Protein AF-A0A519K7X5-F1 (afdb_monomer_lite)

Sequence (265 aa):
QEGEHLPRETRRGAIGVVDRTLEKALRARIDQPVWFDTTRYPAYVDIRVQQPQGVLRIIAPRERAVATQAHIFVLWLLIATVLLMGVAILFIRNQVRAIERLAEAAEAFGRGETRERFKPSGAKEVRAAAQAFMNMRDRIQRYIDQRTALLASVSHDLRTPLTRLRLELALAPPFKRAEAMRGDMDEMEHMIDEYLAFARGEAGETPQEISLGDLITAAGDDARRAGAEVEVIAPQPLTAWVRPLAFKRAISNLAGNAAAHGEHV

Secondary structure (DSSP, 8-state):
-TT----S--B--SSTHHHHHHHHHHHTT--S-EEEESSS-TTEEEEEEEETTEEEEEEEEGGGT--TTHHHHHHHHHHHHHHHHHHHHHHHHHHHHHHHHHHHHHHHHHTT---S-----SSHHHHHHHHHHHHHHHHHHHHHHHHHHHHHHHHHHHHHHHHHHHHHHHHSPP-TTHHHHHHHHHHHHHHHHHHHHHHHHTSSPPPEEEEHHHHHHHHHHHHHHTT--------SS-EEEE-HHHHHHHHHHHHHHHHHH-S--

pLDDT: mean 81.75, std 10.38, range [44.38, 98.19]

Radius of gyration: 46.81 Å; chains: 1; bounding box: 82×40×134 Å

Foldseek 3Di:
DFPDDDDPDAAADPPCPLVVVVVVVCVVPAVFDKGWHCDPDVQWIWIWGDDPGYIDTDIHGCVVRDPPCVVVVVVVVVVVVVVVVVVVVVLVVQAVVLVVLLVVVVVCVVVLAPDPDDQRDHDPVSSVVSVVVVVVSVVVLVVLVVVLVVLVVVLVVVVVVLVVVLVVLVPDDDDPCSVVVVVVSVVVNVVSVVVNCVSCLSPDQHWDKDAVLVLLVVLQVVLVVVVAAEDDDDDPRDIDGDRSVSVSVVSNVVSVVCSVPPNHD

Structure (mmCIF, N/CA/C/O backbone):
data_AF-A0A519K7X5-F1
#
_entry.id   AF-A0A519K7X5-F1
#
loop_
_atom_site.group_PDB
_atom_site.id
_atom_site.type_symbol
_atom_site.label_atom_id
_atom_site.label_alt_id
_atom_site.label_comp_id
_atom_site.label_asym_id
_atom_site.label_entity_id
_atom_site.label_seq_id
_atom_site.pdbx_PDB_ins_code
_atom_site.Cartn_x
_atom_site.Cartn_y
_atom_site.Cartn_z
_atom_site.occupancy
_atom_site.B_iso_or_equiv
_atom_site.auth_seq_id
_atom_site.auth_comp_id
_atom_site.auth_asym_id
_atom_site.auth_atom_id
_atom_site.pdbx_PDB_model_num
ATOM 1 N N . GLN A 1 1 ? -45.355 -12.200 79.568 1.00 44.47 1 GLN A N 1
ATOM 2 C CA . GLN A 1 1 ? -46.233 -12.307 80.753 1.00 44.47 1 GLN A CA 1
ATOM 3 C C . GLN A 1 1 ? -45.727 -13.455 81.624 1.00 44.47 1 GLN A C 1
ATOM 5 O O . GLN A 1 1 ? -45.010 -14.306 81.095 1.00 44.47 1 GLN A O 1
ATOM 10 N N . GLU A 1 2 ? -46.023 -13.470 82.927 1.00 44.38 2 GL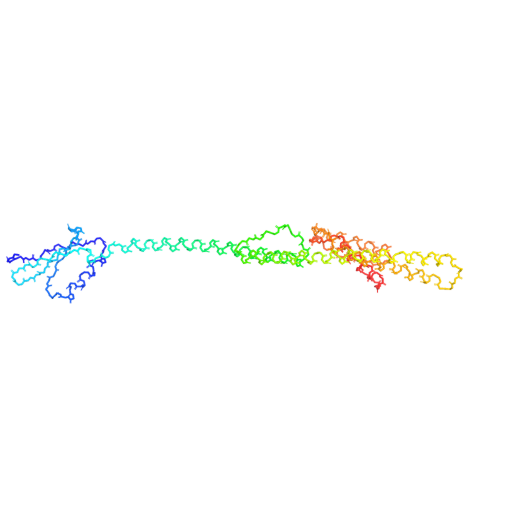U A N 1
ATOM 11 C CA . GLU A 1 2 ? -45.639 -14.592 83.800 1.00 44.38 2 GLU A CA 1
ATOM 12 C C . GLU A 1 2 ? -46.364 -15.875 83.361 1.00 44.38 2 GLU A C 1
ATOM 14 O O . GLU A 1 2 ? -47.582 -15.876 83.204 1.00 44.38 2 GLU A O 1
ATOM 19 N N . GLY A 1 3 ? -45.608 -16.945 83.089 1.00 59.25 3 GLY A N 1
ATOM 20 C CA . GLY A 1 3 ? -46.143 -18.250 82.663 1.00 59.25 3 GLY A CA 1
ATOM 21 C C . GLY A 1 3 ? -46.348 -18.468 81.154 1.00 59.25 3 GLY A C 1
ATOM 22 O O . GLY A 1 3 ? -46.826 -19.529 80.761 1.00 59.25 3 GLY A O 1
ATOM 23 N N . GLU A 1 4 ? -45.986 -17.519 80.282 1.00 67.75 4 GLU A N 1
ATOM 24 C CA . GLU A 1 4 ? -46.055 -17.734 78.825 1.00 67.75 4 GLU A CA 1
ATOM 25 C C . GLU A 1 4 ? -44.947 -18.676 78.306 1.00 67.75 4 GLU A C 1
ATOM 27 O O . GLU A 1 4 ? -43.798 -18.646 78.761 1.00 67.75 4 GLU A O 1
ATOM 32 N N . HIS A 1 5 ? -45.285 -19.467 77.283 1.00 72.69 5 HIS A N 1
ATOM 33 C CA . HIS A 1 5 ? -44.361 -20.330 76.543 1.00 72.69 5 HIS A CA 1
ATOM 34 C C . HIS A 1 5 ? -44.192 -19.860 75.094 1.00 72.69 5 HIS A C 1
ATOM 36 O O . HIS A 1 5 ? -45.075 -19.215 74.521 1.00 72.69 5 HIS A O 1
ATOM 42 N N . LEU A 1 6 ? -43.056 -20.201 74.481 1.00 78.12 6 LEU A N 1
ATOM 43 C CA . LEU A 1 6 ? -42.792 -19.868 73.080 1.00 78.12 6 LEU A CA 1
ATOM 44 C C . LEU A 1 6 ? -43.843 -20.473 72.123 1.00 78.12 6 LEU A C 1
ATOM 46 O O . LEU A 1 6 ? -44.283 -21.611 72.322 1.00 78.12 6 LEU A O 1
ATOM 50 N N . PRO A 1 7 ? -44.211 -19.759 71.042 1.00 75.75 7 PRO A N 1
ATOM 51 C CA . PRO A 1 7 ? -45.079 -20.303 70.001 1.00 75.75 7 PRO A CA 1
ATOM 52 C C . PRO A 1 7 ? -44.456 -21.539 69.331 1.00 75.75 7 PRO A C 1
ATOM 54 O O . PRO A 1 7 ? -43.257 -21.565 69.058 1.00 75.75 7 PRO A O 1
ATOM 57 N N . ARG A 1 8 ? -45.276 -22.552 69.014 1.00 69.25 8 ARG A N 1
ATOM 58 C CA . ARG A 1 8 ? -44.825 -23.782 68.326 1.00 69.25 8 ARG A CA 1
ATOM 59 C C . ARG A 1 8 ? -44.710 -23.641 66.803 1.00 69.25 8 ARG A C 1
ATOM 61 O O . ARG A 1 8 ? -44.014 -24.433 66.178 1.00 69.25 8 ARG A O 1
ATOM 68 N N . GLU A 1 9 ? -45.372 -22.652 66.202 1.00 70.12 9 GLU A N 1
ATOM 69 C CA . GLU A 1 9 ? -45.321 -22.413 64.754 1.00 70.12 9 GLU A CA 1
ATOM 70 C C . GLU A 1 9 ? -44.062 -21.636 64.364 1.00 70.12 9 GLU A C 1
ATOM 72 O O . GLU A 1 9 ? -43.869 -20.500 64.796 1.00 70.12 9 GLU A O 1
ATOM 77 N N . THR A 1 10 ? -43.222 -22.206 63.505 1.00 65.75 10 THR A N 1
ATOM 78 C CA . THR A 1 10 ? -42.123 -21.489 62.851 1.00 65.75 10 THR A CA 1
ATOM 79 C C . THR A 1 10 ? -42.628 -20.801 61.586 1.00 65.75 10 THR A C 1
ATOM 81 O O . THR A 1 10 ? -43.108 -21.452 60.661 1.00 65.75 10 THR A O 1
ATOM 84 N N . ARG A 1 11 ? -42.489 -19.472 61.518 1.00 65.75 11 ARG A N 1
ATOM 85 C CA . ARG A 1 11 ? -42.800 -18.682 60.319 1.00 65.75 11 ARG A CA 1
ATOM 86 C C . ARG A 1 11 ? -41.516 -18.088 59.758 1.00 65.75 11 ARG A C 1
ATOM 88 O O . ARG A 1 11 ? -40.895 -17.234 60.382 1.00 65.75 11 ARG A O 1
ATOM 95 N N . ARG A 1 12 ? -41.098 -18.603 58.602 1.00 66.19 12 ARG A N 1
ATOM 96 C CA . ARG A 1 12 ? -39.849 -18.252 57.914 1.00 66.19 12 ARG A CA 1
ATOM 97 C C . ARG A 1 12 ? -40.162 -17.587 56.576 1.00 66.19 12 ARG A C 1
ATOM 99 O O . ARG A 1 12 ? -41.132 -17.958 55.916 1.00 66.19 12 ARG A O 1
ATOM 106 N N . GLY A 1 13 ? -39.363 -16.598 56.191 1.00 64.75 13 GLY A N 1
ATOM 107 C CA . GLY A 1 13 ? -39.512 -15.896 54.919 1.00 64.75 13 GLY A CA 1
ATOM 108 C C . GLY A 1 13 ? -39.113 -16.768 53.722 1.00 64.75 13 GLY A C 1
ATOM 109 O O . GLY A 1 13 ? -38.310 -17.689 53.843 1.00 64.75 13 GLY A O 1
ATOM 110 N N . ALA A 1 14 ? -39.635 -16.445 52.533 1.00 53.69 14 ALA A N 1
ATOM 111 C CA . ALA A 1 14 ? -39.393 -17.209 51.299 1.00 53.69 14 ALA A CA 1
ATOM 112 C C . ALA A 1 14 ? -37.910 -17.261 50.865 1.00 53.69 14 ALA A C 1
ATOM 114 O O . ALA A 1 14 ? -37.494 -18.187 50.175 1.00 53.69 14 ALA A O 1
ATOM 115 N N . ILE A 1 15 ? -37.095 -16.286 51.287 1.00 54.69 15 ILE A N 1
ATOM 116 C CA . ILE A 1 15 ? -35.658 -16.216 50.995 1.00 54.69 15 ILE A CA 1
ATOM 117 C C . ILE A 1 15 ? -34.889 -16.476 52.299 1.00 54.69 15 ILE A C 1
ATOM 119 O O . ILE A 1 15 ? -34.565 -15.559 53.052 1.00 54.69 15 ILE A O 1
ATOM 123 N N . GLY A 1 16 ? -34.589 -17.749 52.572 1.00 58.12 16 GLY A N 1
ATOM 124 C CA . GLY A 1 16 ? -34.042 -18.229 53.852 1.00 58.12 16 GLY A CA 1
ATO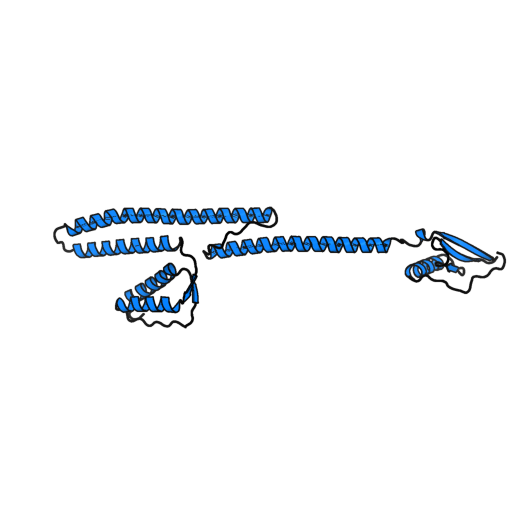M 125 C C . GLY A 1 16 ? -32.602 -17.815 54.198 1.00 58.12 16 GLY A C 1
ATOM 126 O O . GLY A 1 16 ? -32.044 -18.324 55.167 1.00 58.12 16 GLY A O 1
ATOM 127 N N . VAL A 1 17 ? -31.965 -16.921 53.434 1.00 64.31 17 VAL A N 1
ATOM 128 C CA . VAL A 1 17 ? -30.595 -16.443 53.718 1.00 64.31 17 VAL A CA 1
ATOM 129 C C . VAL A 1 17 ? -30.565 -15.573 54.979 1.00 64.31 17 VAL A C 1
ATOM 131 O O . VAL A 1 17 ? -29.668 -15.705 55.813 1.00 64.31 17 VAL A O 1
ATOM 134 N N . VAL A 1 18 ? -31.581 -14.725 55.151 1.00 65.69 18 VAL A N 1
ATOM 135 C CA . VAL A 1 18 ? -31.733 -13.858 56.329 1.00 65.69 18 VAL A CA 1
ATOM 136 C C . VAL A 1 18 ? -32.025 -14.695 57.568 1.00 65.69 18 VAL A C 1
ATOM 138 O O . VAL A 1 18 ? -31.331 -14.567 58.573 1.00 65.69 18 VAL A O 1
ATOM 141 N N . ASP A 1 19 ? -32.988 -15.611 57.463 1.00 69.69 19 ASP A N 1
ATOM 142 C CA . ASP A 1 19 ? -33.412 -16.452 58.581 1.00 69.69 19 ASP A CA 1
ATOM 143 C C . ASP A 1 19 ? -32.271 -17.354 59.078 1.00 69.69 19 ASP A C 1
ATOM 145 O O . ASP A 1 19 ? -32.082 -17.481 60.283 1.00 69.69 19 ASP A O 1
ATOM 149 N N . ARG A 1 20 ? -31.442 -17.910 58.177 1.00 71.81 20 ARG A N 1
ATOM 150 C CA . ARG A 1 20 ? -30.255 -18.707 58.556 1.00 71.81 20 ARG A CA 1
ATOM 151 C C . ARG A 1 20 ? -29.195 -17.881 59.279 1.00 71.81 20 ARG A C 1
ATOM 153 O O . ARG A 1 20 ? -28.584 -18.362 60.232 1.00 71.81 20 ARG A O 1
ATOM 160 N N . THR A 1 21 ? -28.956 -16.657 58.814 1.00 74.12 21 THR A N 1
ATOM 161 C CA . THR A 1 21 ? -27.938 -15.771 59.397 1.00 74.12 21 THR A CA 1
ATOM 162 C C . THR A 1 21 ? -28.378 -15.287 60.777 1.00 74.12 21 THR A C 1
ATOM 164 O O . THR A 1 21 ? -27.589 -15.312 61.721 1.00 74.12 21 THR A O 1
ATOM 167 N N . LEU A 1 22 ? -29.658 -14.929 60.914 1.00 75.62 22 LEU A N 1
ATOM 168 C CA . LEU A 1 22 ? -30.265 -14.517 62.174 1.00 75.62 22 LEU A CA 1
ATOM 169 C C . LEU A 1 22 ? -30.330 -15.674 63.181 1.00 75.62 22 LEU A C 1
ATOM 171 O O . LEU A 1 22 ? -29.931 -15.501 64.329 1.00 75.62 22 LEU A O 1
ATOM 175 N N . GLU A 1 23 ? -30.748 -16.868 62.751 1.00 78.19 23 GLU A N 1
ATOM 176 C CA . GLU A 1 23 ? -30.779 -18.067 63.596 1.00 78.19 23 GLU A CA 1
ATOM 177 C C . GLU A 1 23 ? -29.383 -18.411 64.133 1.00 78.19 23 GLU A C 1
ATOM 179 O O . GLU A 1 23 ? -29.225 -18.667 65.328 1.00 78.19 23 GLU A O 1
ATOM 184 N N . LYS A 1 24 ? -28.352 -18.347 63.279 1.00 79.75 24 LYS A N 1
ATOM 185 C CA . LYS A 1 24 ? -26.961 -18.587 63.686 1.00 79.75 24 LYS A CA 1
ATOM 186 C C . LYS A 1 24 ? -26.458 -17.528 64.673 1.00 79.75 24 LYS A C 1
ATOM 188 O O . LYS A 1 24 ? -25.790 -17.879 65.641 1.00 79.75 24 LYS A O 1
ATOM 193 N N . ALA A 1 25 ? -26.782 -16.253 64.454 1.00 80.50 25 ALA A N 1
ATOM 194 C CA . ALA A 1 25 ? -26.366 -15.159 65.331 1.00 80.50 25 ALA A CA 1
ATOM 195 C C . ALA A 1 25 ? -27.057 -15.197 66.705 1.00 80.50 25 ALA A C 1
ATOM 197 O O . ALA A 1 25 ? -26.409 -14.938 67.718 1.00 80.50 25 ALA A O 1
ATOM 198 N N . LEU A 1 26 ? -28.348 -15.544 66.746 1.00 81.06 26 LEU A N 1
ATOM 199 C CA . LEU A 1 26 ? -29.118 -15.653 67.987 1.00 81.06 26 LEU A CA 1
ATOM 200 C C . LEU A 1 26 ? -28.652 -16.845 68.828 1.00 81.06 26 LEU A C 1
ATOM 202 O O . LEU A 1 26 ? -28.364 -16.669 70.008 1.00 81.06 26 LEU A O 1
ATOM 206 N N . ARG A 1 27 ? -28.472 -18.023 68.215 1.00 80.00 27 ARG A N 1
ATOM 207 C CA . ARG A 1 27 ? -27.965 -19.218 68.916 1.00 80.00 27 ARG A CA 1
ATOM 208 C C . ARG A 1 27 ? -26.537 -19.061 69.439 1.00 80.00 27 ARG A C 1
ATOM 210 O O . ARG A 1 27 ? -26.177 -19.721 70.399 1.00 80.00 27 ARG A O 1
ATOM 217 N N . ALA A 1 28 ? -25.722 -18.210 68.816 1.00 82.44 28 ALA A N 1
ATOM 218 C CA . ALA A 1 28 ? -24.349 -17.968 69.259 1.00 82.44 28 ALA A CA 1
ATOM 219 C C . ALA A 1 28 ? -24.242 -17.026 70.473 1.00 82.44 28 ALA A C 1
ATOM 221 O O . ALA A 1 28 ? -23.166 -16.918 71.054 1.00 82.44 28 ALA A O 1
ATOM 222 N N . ARG A 1 29 ? -25.309 -16.291 70.819 1.00 81.25 29 ARG A N 1
ATOM 223 C CA . ARG A 1 29 ? -25.295 -15.269 71.884 1.00 81.25 29 ARG A CA 1
ATOM 224 C C . ARG A 1 29 ? -26.339 -15.492 72.976 1.00 81.25 29 ARG A C 1
ATOM 226 O O . ARG A 1 29 ? -26.307 -14.782 73.977 1.00 81.25 29 ARG A O 1
ATOM 233 N N . ILE A 1 30 ? -27.282 -16.407 72.765 1.00 82.75 30 ILE A N 1
ATOM 234 C CA . ILE A 1 30 ? -28.395 -16.669 73.674 1.00 82.75 30 ILE A CA 1
ATOM 235 C C . ILE A 1 30 ? -28.481 -18.180 73.898 1.00 82.75 30 ILE A C 1
ATOM 237 O O . ILE A 1 30 ? -28.829 -18.920 72.981 1.00 82.75 30 ILE A O 1
ATOM 241 N N . ASP A 1 31 ? -28.208 -18.616 75.129 1.00 77.81 31 ASP A N 1
ATOM 242 C CA . ASP A 1 31 ? -28.282 -20.030 75.541 1.00 77.81 31 ASP A CA 1
ATOM 243 C C . ASP A 1 31 ? -29.721 -20.505 75.822 1.00 77.81 31 ASP A C 1
ATOM 245 O O . ASP A 1 31 ? -29.986 -21.692 76.004 1.00 77.81 31 ASP A O 1
ATOM 249 N N . GLN A 1 32 ? -30.672 -19.571 75.871 1.00 80.88 32 GLN A N 1
ATOM 250 C CA . GLN A 1 32 ? -32.092 -19.838 76.096 1.00 80.88 32 GLN A CA 1
ATOM 251 C C . GLN A 1 32 ? -32.813 -20.168 74.778 1.00 80.88 32 GLN A C 1
ATOM 253 O O . GLN A 1 32 ? -32.413 -19.676 73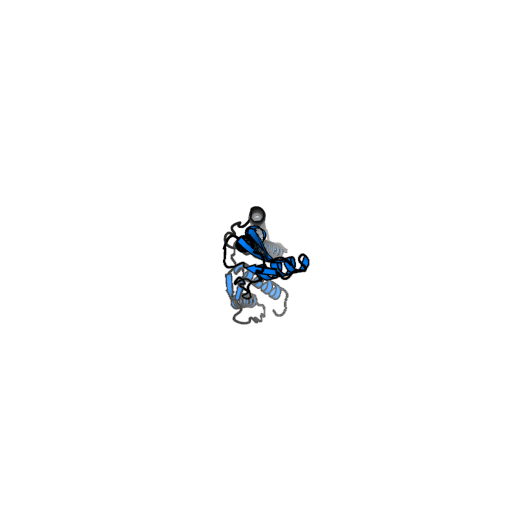.722 1.00 80.88 32 GLN A O 1
ATOM 258 N N . PRO A 1 33 ? -33.916 -20.940 74.804 1.00 81.31 33 PRO A N 1
ATOM 259 C CA . PRO A 1 33 ? -34.752 -21.156 73.626 1.00 81.31 33 PRO A CA 1
ATOM 260 C C . PRO A 1 33 ? -35.237 -19.826 73.029 1.00 81.31 33 PRO A C 1
ATOM 262 O O . PRO A 1 33 ? -35.791 -18.981 73.740 1.00 81.31 33 PRO A O 1
ATOM 265 N N . VAL A 1 34 ? -35.039 -19.648 71.719 1.00 81.88 34 VAL A N 1
ATOM 266 C CA . VAL A 1 34 ? -35.425 -18.436 70.980 1.00 81.88 34 VAL A CA 1
ATOM 267 C C . VAL A 1 34 ? -36.415 -18.786 69.875 1.00 81.88 34 VAL A C 1
ATOM 269 O O . VAL A 1 34 ? -36.220 -19.741 69.123 1.00 81.88 34 VAL A O 1
ATOM 272 N N . TRP A 1 35 ? -37.455 -17.971 69.747 1.00 82.69 35 TRP A N 1
ATOM 273 C CA . TRP A 1 35 ? -38.390 -17.973 68.629 1.00 82.69 35 TRP A CA 1
ATOM 274 C C . TRP A 1 35 ? -38.307 -16.632 67.904 1.00 82.69 35 TRP A C 1
ATOM 276 O O . TRP A 1 35 ? -38.146 -15.594 68.545 1.00 82.69 35 TRP A O 1
ATOM 286 N N . PHE A 1 36 ? -38.423 -16.625 66.579 1.00 80.81 36 PHE A N 1
ATOM 287 C CA . PHE A 1 36 ? -38.467 -15.381 65.818 1.00 80.81 36 PHE A CA 1
ATOM 288 C C . PHE A 1 36 ? -39.426 -15.473 64.629 1.00 80.81 36 PHE A C 1
ATOM 290 O O . PHE A 1 36 ? -39.636 -16.554 64.079 1.00 80.81 36 PHE A O 1
ATOM 297 N N . ASP A 1 37 ? -39.973 -14.327 64.226 1.00 78.81 37 ASP A N 1
ATOM 298 C CA . ASP A 1 37 ? -40.844 -14.179 63.057 1.00 78.81 37 ASP A CA 1
ATOM 299 C C . ASP A 1 37 ? -40.393 -12.984 62.215 1.00 78.81 37 ASP A C 1
ATOM 301 O O . ASP A 1 37 ? -40.318 -11.846 62.691 1.00 78.81 37 ASP A O 1
ATOM 305 N N . THR A 1 38 ? -40.071 -13.271 60.953 1.00 73.88 38 THR A N 1
ATOM 306 C CA . THR A 1 38 ? -39.623 -12.303 59.941 1.00 73.88 38 THR A CA 1
ATOM 307 C C . THR A 1 38 ? -40.700 -11.993 58.894 1.00 73.88 38 THR A C 1
ATOM 309 O O . THR A 1 38 ? -40.440 -11.248 57.949 1.00 73.88 38 THR A O 1
ATOM 312 N N . THR A 1 39 ? -41.904 -12.557 59.045 1.00 71.75 39 THR A N 1
ATOM 313 C CA . THR A 1 39 ? -42.980 -12.540 58.039 1.00 71.75 39 THR A CA 1
ATOM 314 C C . THR A 1 39 ? -44.186 -11.694 58.441 1.00 71.75 39 THR A C 1
ATOM 316 O O . THR A 1 39 ? -44.809 -11.074 57.583 1.00 71.75 39 THR A O 1
ATOM 319 N N . ARG A 1 40 ? -44.519 -11.638 59.738 1.00 70.69 40 ARG A N 1
ATOM 320 C CA . ARG A 1 40 ? -45.745 -10.990 60.236 1.00 70.69 40 ARG A CA 1
ATOM 321 C C . ARG A 1 40 ? -45.710 -9.463 60.196 1.00 70.69 40 ARG A C 1
ATOM 323 O O . ARG A 1 40 ? -46.762 -8.844 60.059 1.00 70.69 40 ARG A O 1
ATOM 330 N N . TYR A 1 41 ? -44.525 -8.862 60.300 1.00 69.88 41 TYR A N 1
ATOM 331 C CA . TYR A 1 41 ? -44.339 -7.412 60.254 1.00 69.88 41 TYR A CA 1
ATOM 332 C C . TYR A 1 41 ? -43.261 -7.055 59.216 1.00 69.88 41 TYR A C 1
ATOM 334 O O . TYR A 1 41 ? -42.103 -7.418 59.402 1.00 69.88 41 TYR A O 1
ATOM 342 N N . PRO A 1 42 ? -43.583 -6.316 58.136 1.00 66.88 42 PRO A N 1
ATOM 343 C CA . PRO A 1 42 ? -42.616 -6.019 57.071 1.00 66.88 42 PRO A CA 1
ATOM 344 C C . PRO A 1 42 ? -41.401 -5.209 57.548 1.00 66.88 42 PRO A C 1
ATOM 346 O O . PRO A 1 42 ? -40.306 -5.350 57.008 1.00 66.88 42 PRO A O 1
ATOM 349 N N . ALA A 1 43 ? -41.594 -4.362 58.563 1.00 69.44 43 ALA A N 1
ATOM 350 C CA . ALA A 1 43 ? -40.584 -3.433 59.069 1.00 69.44 43 ALA A CA 1
ATOM 351 C C . ALA A 1 43 ? -39.838 -3.933 60.321 1.00 69.44 43 ALA A C 1
ATOM 353 O O . ALA A 1 43 ? -38.819 -3.352 60.700 1.00 69.44 43 ALA A O 1
ATOM 354 N N . TYR A 1 44 ? -40.302 -5.014 60.958 1.00 77.25 44 TYR A N 1
ATOM 355 C CA . TYR A 1 44 ? -39.786 -5.465 62.251 1.00 77.25 44 TYR A CA 1
ATOM 356 C C . TYR A 1 44 ? -39.624 -6.980 62.309 1.00 77.25 44 TYR A C 1
ATOM 358 O O . TYR A 1 44 ? -40.412 -7.724 61.738 1.00 77.25 44 TYR A O 1
ATOM 366 N N . VAL A 1 45 ? -38.628 -7.431 63.060 1.00 79.62 45 VAL A N 1
ATOM 367 C CA . VAL A 1 45 ? -38.463 -8.833 63.441 1.00 79.62 45 VAL A CA 1
ATOM 368 C C . VAL A 1 45 ? -38.928 -8.982 64.887 1.00 79.62 45 VAL A C 1
ATOM 370 O O . VAL A 1 45 ? -38.421 -8.285 65.769 1.00 79.62 45 VAL A O 1
ATOM 373 N N . ASP A 1 46 ? -39.906 -9.861 65.122 1.00 83.56 46 ASP A N 1
ATOM 374 C CA . ASP A 1 46 ? -40.370 -10.218 66.471 1.00 83.56 46 ASP A CA 1
ATOM 375 C C . ASP A 1 46 ? -39.474 -11.348 66.982 1.00 83.56 46 ASP A C 1
ATOM 377 O O . ASP A 1 46 ? -39.477 -12.435 66.411 1.00 83.56 46 ASP A O 1
ATOM 381 N N . ILE A 1 47 ? -38.677 -11.080 68.015 1.00 84.31 47 ILE A N 1
ATOM 382 C CA . ILE A 1 47 ? -37.775 -12.043 68.651 1.00 84.31 47 ILE A CA 1
ATOM 383 C C . ILE A 1 47 ? -38.297 -12.299 70.062 1.00 84.31 47 ILE A C 1
ATOM 385 O O . ILE A 1 47 ? -38.494 -11.373 70.847 1.00 84.31 47 ILE A O 1
ATOM 389 N N . ARG A 1 48 ? -38.508 -13.566 70.408 1.00 85.69 48 ARG A N 1
ATOM 390 C CA . ARG A 1 48 ? -39.000 -13.997 71.716 1.00 85.69 48 ARG A CA 1
ATOM 391 C C . ARG A 1 48 ? -38.003 -14.947 72.351 1.00 85.69 48 ARG A C 1
ATOM 393 O O . ARG A 1 48 ? -37.628 -15.942 71.738 1.00 85.69 48 ARG A O 1
ATOM 400 N N . VAL A 1 49 ? -37.593 -14.645 73.576 1.00 84.31 49 VAL A N 1
ATOM 401 C CA . VAL A 1 49 ? -36.630 -15.444 74.343 1.00 84.31 49 VAL A CA 1
ATOM 402 C C . VAL A 1 49 ? -37.325 -15.990 75.586 1.00 84.31 49 VAL A C 1
ATOM 404 O O . VAL A 1 49 ? -37.978 -15.237 76.313 1.00 84.31 49 VAL A O 1
ATOM 407 N N . GLN A 1 50 ? -37.212 -17.299 75.815 1.00 81.69 50 GLN A N 1
ATOM 408 C CA . GLN A 1 50 ? -37.794 -17.948 76.990 1.00 81.69 50 GLN A CA 1
ATOM 409 C C . GLN A 1 50 ? -36.945 -17.660 78.233 1.00 81.69 50 GLN A C 1
ATOM 411 O O . GLN A 1 50 ? -35.825 -18.150 78.338 1.00 81.69 50 GLN A O 1
ATOM 416 N N . GLN A 1 51 ? -37.507 -16.929 79.195 1.00 81.44 51 GLN A N 1
ATOM 417 C CA . GLN A 1 51 ? -36.903 -16.674 80.502 1.00 81.44 51 GLN A CA 1
ATOM 418 C C . GLN A 1 51 ? -37.567 -17.524 81.606 1.00 81.44 51 GLN A C 1
ATOM 420 O O . GLN A 1 51 ? -38.678 -18.026 81.411 1.00 81.44 51 GLN A O 1
ATOM 425 N N . PRO A 1 52 ? -36.925 -17.676 82.784 1.00 75.44 52 PRO A N 1
ATOM 426 C CA . PRO A 1 52 ? -37.466 -18.468 83.896 1.00 75.44 52 PRO A CA 1
ATOM 427 C C . PRO A 1 52 ? -38.823 -17.982 84.427 1.00 75.44 52 PRO A C 1
ATOM 429 O O . PRO A 1 52 ? -39.597 -18.780 84.939 1.00 75.44 52 PRO A O 1
ATOM 432 N N . GLN A 1 53 ? -39.115 -16.684 84.299 1.00 72.94 53 GLN A N 1
ATOM 433 C CA . GLN A 1 53 ? -40.337 -16.048 84.811 1.00 72.94 53 GLN A CA 1
ATOM 434 C C . GLN A 1 53 ? -41.319 -15.649 83.693 1.00 72.94 53 GLN A C 1
ATOM 436 O O . GLN A 1 53 ? -42.332 -15.020 83.966 1.00 72.94 53 GLN A O 1
ATOM 441 N N . GLY A 1 54 ? -41.064 -16.002 82.426 1.00 80.44 54 GLY A N 1
ATOM 442 C CA . GLY A 1 54 ? -41.949 -15.659 81.306 1.00 80.44 54 GLY A CA 1
ATOM 443 C C . GLY A 1 54 ? -41.222 -15.530 79.969 1.00 80.44 54 GLY A C 1
ATOM 444 O O . GLY A 1 54 ? -40.116 -16.032 79.793 1.00 80.44 54 GLY A O 1
ATOM 445 N N . VAL A 1 55 ? -41.837 -14.843 79.005 1.00 84.06 55 VAL A N 1
ATOM 446 C CA . VAL A 1 55 ? -41.239 -14.598 77.680 1.00 84.06 55 VAL A CA 1
ATOM 447 C C . VAL A 1 55 ? -40.815 -13.139 77.549 1.00 84.06 55 VAL A C 1
ATOM 449 O O . VAL A 1 55 ? -41.643 -12.234 77.675 1.00 84.06 55 VAL A O 1
ATOM 452 N N . LEU A 1 56 ? -39.536 -12.916 77.236 1.00 83.19 56 LEU A N 1
ATOM 453 C CA . LEU A 1 56 ? -39.029 -11.606 76.839 1.00 83.19 56 LEU A CA 1
ATOM 454 C C . LEU A 1 56 ? -39.291 -11.403 75.345 1.00 83.19 56 LEU A C 1
ATOM 456 O O . LEU A 1 56 ? -38.828 -12.190 74.518 1.00 83.19 56 LEU A O 1
ATOM 460 N N . ARG A 1 57 ? -40.017 -10.337 74.998 1.00 86.12 57 ARG A N 1
ATOM 461 C CA . ARG A 1 57 ? -40.322 -9.967 73.611 1.00 86.12 57 ARG A CA 1
ATOM 462 C C . ARG A 1 57 ? -39.488 -8.761 73.187 1.00 86.12 57 ARG A C 1
ATOM 464 O O . ARG A 1 57 ? -39.583 -7.698 73.792 1.00 86.12 57 ARG A O 1
ATOM 471 N N . ILE A 1 58 ? -38.708 -8.926 72.126 1.00 82.88 58 ILE A N 1
ATOM 472 C CA . ILE A 1 58 ? -37.824 -7.917 71.547 1.00 82.88 58 ILE A CA 1
ATOM 473 C C . ILE A 1 58 ? -38.283 -7.659 70.113 1.00 82.88 58 ILE A C 1
ATOM 475 O O . ILE A 1 58 ? -38.371 -8.580 69.306 1.00 82.88 58 ILE A O 1
ATOM 479 N N . ILE A 1 59 ? -38.557 -6.398 69.784 1.00 80.94 59 ILE A N 1
ATOM 480 C CA . ILE A 1 59 ? -38.935 -5.980 68.432 1.00 80.94 59 ILE A CA 1
ATOM 481 C C . ILE A 1 59 ? -37.753 -5.213 67.840 1.00 80.94 59 ILE A C 1
ATOM 483 O O . ILE A 1 59 ? -37.393 -4.147 68.338 1.00 80.94 59 ILE A O 1
ATOM 487 N N . ALA A 1 60 ? -37.129 -5.762 66.798 1.00 76.94 60 ALA A N 1
ATOM 488 C CA . ALA A 1 60 ? -35.953 -5.169 66.160 1.00 76.94 60 ALA A CA 1
ATOM 489 C C . ALA A 1 60 ? -36.283 -4.654 64.744 1.00 76.94 60 ALA A C 1
ATOM 491 O O . ALA A 1 60 ? -36.958 -5.365 63.997 1.00 76.94 60 ALA A O 1
ATOM 492 N N . PRO A 1 61 ? -35.809 -3.461 64.323 1.00 73.31 61 PRO A N 1
ATOM 493 C CA . PRO A 1 61 ? -36.015 -2.968 62.959 1.00 73.31 61 PRO A CA 1
ATOM 494 C C . PRO A 1 61 ? -35.347 -3.882 61.922 1.00 73.31 61 PRO A C 1
ATOM 496 O O . PRO A 1 61 ? -34.152 -4.176 62.027 1.00 73.31 61 PRO A O 1
ATOM 499 N N . ARG A 1 62 ? -36.093 -4.294 60.890 1.00 68.69 62 ARG A N 1
ATOM 500 C CA . ARG A 1 62 ? -35.615 -5.221 59.844 1.00 68.69 62 ARG A CA 1
ATOM 501 C C . ARG A 1 62 ? -34.474 -4.639 59.001 1.00 68.69 62 ARG A C 1
ATOM 503 O O . ARG A 1 62 ? -33.612 -5.387 58.547 1.00 68.69 62 ARG A O 1
ATOM 510 N N . GLU A 1 63 ? -34.423 -3.318 58.841 1.00 64.25 63 GLU A N 1
ATOM 511 C CA . GLU A 1 63 ? -33.366 -2.601 58.104 1.00 64.25 63 GLU A CA 1
ATOM 512 C C . GLU A 1 63 ? -31.962 -2.834 58.680 1.00 64.25 63 GLU A C 1
ATOM 514 O O . GLU A 1 63 ? -30.983 -2.825 57.940 1.00 64.25 63 GLU A O 1
ATOM 519 N N . ARG A 1 64 ? -31.854 -3.122 59.986 1.00 59.66 64 ARG A N 1
ATOM 520 C CA . ARG A 1 64 ? -30.578 -3.473 60.633 1.00 59.66 64 ARG A CA 1
ATOM 521 C C . ARG A 1 64 ? -30.160 -4.930 60.405 1.00 59.66 64 ARG A C 1
ATOM 523 O O . ARG A 1 64 ? -29.009 -5.267 60.654 1.00 59.66 64 ARG A O 1
ATOM 530 N N . ALA A 1 65 ? -31.079 -5.787 59.956 1.00 55.75 65 ALA A N 1
ATOM 531 C CA . ALA A 1 65 ? -30.852 -7.220 59.757 1.00 55.75 65 ALA A CA 1
ATOM 532 C C . ALA A 1 65 ? -30.621 -7.601 58.284 1.00 55.75 65 ALA A C 1
ATOM 534 O O . ALA A 1 65 ? -30.083 -8.672 58.008 1.00 55.75 65 ALA A O 1
ATOM 535 N N . VAL A 1 66 ? -31.022 -6.751 57.329 1.00 56.19 66 VAL A N 1
ATOM 536 C CA . VAL A 1 66 ? -30.934 -7.052 55.895 1.00 56.19 66 VAL A CA 1
ATOM 537 C C . VAL A 1 66 ? -30.579 -5.793 55.114 1.00 56.19 66 VAL A C 1
ATOM 539 O O . VAL A 1 66 ? -31.370 -4.849 55.067 1.00 56.19 66 VAL A O 1
ATOM 542 N N . ALA A 1 67 ? -29.440 -5.813 54.413 1.00 57.97 67 ALA A N 1
ATOM 543 C CA . ALA A 1 67 ? -29.131 -4.859 53.349 1.00 57.97 67 ALA A CA 1
ATOM 544 C C . ALA A 1 67 ? -30.096 -5.096 52.172 1.00 57.97 67 ALA A C 1
ATOM 546 O O . ALA A 1 67 ? -29.769 -5.729 51.169 1.00 57.97 67 ALA A O 1
ATOM 547 N N . THR A 1 68 ? -31.335 -4.633 52.332 1.00 58.62 68 THR A N 1
ATOM 548 C CA . THR A 1 68 ? -32.475 -4.932 51.452 1.00 58.62 68 THR A CA 1
ATOM 549 C C . THR A 1 68 ? -32.256 -4.401 50.024 1.00 58.62 68 THR A C 1
ATOM 551 O O . THR A 1 68 ? -32.940 -4.827 49.108 1.00 58.62 68 THR A O 1
ATOM 554 N N . GLN A 1 69 ? -31.236 -3.568 49.790 1.00 67.81 69 GLN A N 1
ATOM 555 C CA . GLN A 1 69 ? -30.892 -3.003 48.479 1.00 67.81 69 GLN A CA 1
ATOM 556 C C . GLN A 1 69 ? -29.755 -3.726 47.727 1.00 67.81 69 GLN A C 1
ATOM 558 O O . GLN A 1 69 ? -29.461 -3.362 46.589 1.00 67.81 69 GLN A O 1
ATOM 563 N N . ALA A 1 70 ? -29.120 -4.758 48.301 1.00 74.44 70 ALA A N 1
ATOM 564 C CA . ALA A 1 70 ? -27.929 -5.375 47.697 1.00 74.44 70 ALA A CA 1
ATOM 565 C C . ALA A 1 70 ? -28.179 -5.974 46.297 1.00 74.44 70 ALA A C 1
ATOM 567 O O . ALA A 1 70 ? -27.341 -5.855 45.411 1.00 74.44 70 ALA A O 1
ATOM 568 N N . HIS A 1 71 ? -29.348 -6.574 46.064 1.00 77.06 71 HIS A N 1
ATOM 569 C CA . HIS A 1 71 ? -29.703 -7.160 44.766 1.00 77.06 71 HIS A CA 1
ATOM 570 C C . HIS A 1 71 ? -29.918 -6.100 43.673 1.00 77.06 71 HIS A C 1
ATOM 572 O O . HIS A 1 71 ? -29.523 -6.314 42.531 1.00 77.06 71 HIS A O 1
ATOM 578 N N . ILE A 1 72 ? -30.484 -4.940 44.029 1.00 83.31 72 ILE A N 1
ATOM 579 C CA . ILE A 1 72 ? -30.650 -3.796 43.121 1.00 83.31 72 ILE A CA 1
ATOM 580 C C . ILE A 1 72 ? -29.273 -3.247 42.740 1.00 83.31 72 ILE A C 1
ATOM 582 O O . ILE A 1 72 ? -29.015 -2.996 41.567 1.00 83.31 72 ILE A O 1
ATOM 586 N N . PHE A 1 73 ? -28.366 -3.129 43.713 1.00 86.38 73 PHE A N 1
ATOM 587 C CA . PHE A 1 73 ? -26.983 -2.731 43.459 1.00 86.38 73 PHE A CA 1
ATOM 588 C C . PHE A 1 73 ? -26.264 -3.702 42.509 1.00 86.38 73 PHE A C 1
ATOM 590 O O . PHE A 1 73 ? -25.662 -3.262 41.534 1.00 86.38 73 PHE A O 1
ATOM 597 N N . VAL A 1 74 ? -26.372 -5.016 42.741 1.00 88.69 74 VAL A N 1
ATOM 598 C CA . VAL A 1 74 ? -25.770 -6.036 41.863 1.00 88.69 74 VAL A CA 1
ATOM 599 C C . VAL A 1 74 ? -26.368 -5.992 40.454 1.00 88.69 74 VAL A C 1
ATOM 601 O O . VAL A 1 74 ? -25.627 -6.107 39.481 1.00 88.69 74 VAL A O 1
ATOM 604 N N . LEU A 1 75 ? -27.681 -5.780 40.322 1.00 89.75 75 LEU A N 1
ATOM 605 C CA . LEU A 1 75 ? -28.334 -5.629 39.021 1.00 89.75 75 LEU A CA 1
ATOM 606 C C . LEU A 1 75 ? -27.799 -4.407 38.261 1.00 89.75 75 LEU A C 1
ATOM 608 O O . LEU A 1 75 ? -27.435 -4.528 37.093 1.00 89.75 75 LEU A O 1
ATOM 612 N N . TRP A 1 76 ? -27.704 -3.247 38.918 1.00 94.38 76 TRP A N 1
ATOM 613 C CA . TRP A 1 76 ? -27.135 -2.040 38.311 1.00 94.38 76 TRP A CA 1
ATOM 614 C C . TRP A 1 76 ? -25.669 -2.214 37.930 1.00 94.38 76 TRP A C 1
ATOM 616 O O . TRP A 1 76 ? -25.271 -1.787 36.847 1.00 94.38 76 TRP A O 1
ATOM 626 N N . LEU A 1 77 ? -24.884 -2.875 38.783 1.00 95.44 77 LEU A N 1
ATOM 627 C CA . LEU A 1 77 ? -23.494 -3.207 38.495 1.00 95.44 77 LEU A CA 1
ATOM 628 C C . LEU A 1 77 ? -23.396 -4.073 37.235 1.00 95.44 77 LEU A C 1
ATOM 630 O O . LEU A 1 77 ? -22.643 -3.736 36.328 1.00 95.44 77 LEU A O 1
ATOM 634 N N . LEU A 1 78 ? -24.205 -5.133 37.144 1.00 96.94 78 LEU A N 1
ATOM 635 C CA . LEU A 1 78 ? -24.240 -6.021 35.984 1.00 96.94 78 LEU A CA 1
ATOM 636 C C . LEU A 1 78 ? -24.598 -5.258 34.701 1.00 96.94 78 LEU A C 1
ATOM 638 O O . LEU A 1 78 ? -23.910 -5.400 33.692 1.00 96.94 78 LEU A O 1
ATOM 642 N N . ILE A 1 79 ? -25.644 -4.426 34.743 1.00 97.69 79 ILE A N 1
ATOM 643 C CA . ILE A 1 79 ? -26.078 -3.617 33.595 1.00 97.69 79 ILE A CA 1
ATOM 644 C C . ILE A 1 79 ? -24.959 -2.667 33.159 1.00 97.69 79 ILE A C 1
ATOM 646 O O . ILE A 1 79 ? -24.633 -2.612 31.973 1.00 97.69 79 ILE A O 1
ATOM 650 N N . ALA A 1 80 ? -24.335 -1.957 34.102 1.00 97.62 80 ALA A N 1
ATOM 651 C CA . ALA A 1 80 ? -23.227 -1.053 33.811 1.00 97.62 80 ALA A CA 1
ATOM 652 C C . ALA A 1 80 ? -22.028 -1.801 33.207 1.00 97.62 80 ALA A C 1
ATOM 654 O O . ALA A 1 80 ? -21.449 -1.336 32.226 1.00 97.62 80 ALA A O 1
ATOM 655 N N . THR A 1 81 ? -21.685 -2.981 33.735 1.00 98.00 81 THR A N 1
ATOM 656 C CA . THR A 1 81 ? -20.607 -3.821 33.198 1.00 98.00 81 THR A CA 1
ATOM 657 C C . THR A 1 81 ? -20.899 -4.271 31.770 1.00 98.00 81 THR A C 1
ATOM 659 O O . THR A 1 81 ? -20.038 -4.121 30.907 1.00 98.00 81 THR A O 1
ATOM 662 N N . VAL A 1 82 ? -22.102 -4.782 31.492 1.00 98.06 82 VAL A N 1
ATOM 663 C CA . VAL A 1 82 ? -22.488 -5.224 30.141 1.00 98.06 82 VAL A CA 1
ATOM 664 C C . VAL A 1 82 ? -22.488 -4.048 29.164 1.00 98.06 82 VAL A C 1
ATOM 666 O O . VAL A 1 82 ? -21.974 -4.177 28.053 1.00 98.06 82 VAL A O 1
ATOM 669 N N . LEU A 1 83 ? -22.999 -2.888 29.584 1.00 98.19 83 LEU A N 1
ATOM 670 C CA . LEU A 1 83 ? -23.014 -1.679 28.766 1.00 98.19 83 LEU A CA 1
ATOM 671 C C . LEU A 1 83 ? -21.591 -1.214 28.421 1.00 98.19 83 LEU A C 1
ATOM 673 O O . LEU A 1 83 ? -21.277 -1.016 27.246 1.00 98.19 83 LEU A O 1
ATOM 677 N N . LEU A 1 84 ? -20.716 -1.083 29.424 1.00 98.00 84 LEU A N 1
ATOM 678 C CA . LEU A 1 84 ? -19.320 -0.680 29.229 1.00 98.00 84 LEU A CA 1
ATOM 679 C C . LEU A 1 84 ? -18.552 -1.692 28.373 1.00 98.00 84 LEU A C 1
ATOM 681 O O . LEU A 1 84 ? -17.796 -1.291 27.489 1.00 98.00 84 LEU A O 1
ATOM 685 N N . MET A 1 85 ? -18.787 -2.991 28.580 1.00 98.06 85 MET A N 1
ATOM 686 C CA . MET A 1 85 ? -18.199 -4.055 27.766 1.00 98.06 85 MET A CA 1
ATOM 687 C C . MET A 1 85 ? -18.636 -3.938 26.299 1.00 98.06 85 MET A C 1
ATOM 689 O O . MET A 1 85 ? -17.803 -4.014 25.399 1.00 98.06 85 MET A O 1
ATOM 693 N N . GLY A 1 86 ? -19.926 -3.695 26.043 1.00 98.06 86 GLY A N 1
ATOM 694 C CA . GLY A 1 86 ? -20.452 -3.511 24.690 1.00 98.06 86 GLY A CA 1
ATOM 695 C C . GLY A 1 86 ? -19.824 -2.314 23.971 1.00 98.06 86 GLY A C 1
ATOM 696 O O . GLY A 1 86 ? -19.383 -2.440 22.826 1.00 98.06 86 GLY A O 1
ATOM 697 N N . VAL A 1 87 ? -19.712 -1.174 24.661 1.00 97.19 87 VAL A N 1
ATOM 698 C CA . VAL A 1 87 ? -19.046 0.027 24.129 1.00 97.19 87 VAL A CA 1
ATOM 699 C C . VAL A 1 87 ? -17.565 -0.242 23.852 1.00 97.19 87 VAL A C 1
ATOM 701 O O . VAL A 1 87 ? -17.075 0.113 22.779 1.00 97.19 87 VAL A O 1
ATOM 704 N N . ALA A 1 88 ? -16.860 -0.914 24.768 1.00 96.75 88 ALA A N 1
ATOM 705 C CA . ALA A 1 88 ? -15.448 -1.253 24.604 1.00 96.75 88 ALA A CA 1
ATOM 706 C C . ALA A 1 88 ? -15.211 -2.171 23.395 1.00 96.75 88 ALA A C 1
ATOM 708 O O . ALA A 1 88 ? -14.330 -1.897 22.581 1.00 96.75 88 ALA A O 1
ATOM 709 N N . ILE A 1 89 ? -16.028 -3.217 23.225 1.00 96.94 89 ILE A N 1
ATOM 710 C CA . ILE A 1 89 ? -15.934 -4.132 22.078 1.00 96.94 89 ILE A CA 1
ATOM 711 C C . ILE A 1 89 ? -16.181 -3.382 20.766 1.00 96.94 89 ILE A C 1
ATOM 713 O O . ILE A 1 89 ? -15.424 -3.559 19.810 1.00 96.94 89 ILE A O 1
ATOM 717 N N . LEU A 1 90 ? -17.209 -2.530 20.703 1.00 95.00 90 LEU A N 1
ATOM 718 C CA . LEU A 1 90 ? -17.518 -1.757 19.498 1.00 95.00 90 LEU A CA 1
ATOM 719 C C . LEU A 1 90 ? -16.379 -0.791 19.149 1.00 95.00 90 LEU A C 1
ATOM 721 O O . LEU A 1 90 ? -15.983 -0.699 17.984 1.00 95.00 90 LEU A O 1
ATOM 725 N N . PHE A 1 91 ? -15.810 -0.130 20.159 1.00 93.25 91 PHE A N 1
ATOM 726 C CA . PHE A 1 91 ? -14.663 0.755 19.997 1.00 93.25 91 PHE A CA 1
ATOM 727 C C . PHE A 1 91 ? -13.437 -0.005 19.475 1.00 93.25 91 PHE A C 1
ATOM 729 O O . PHE A 1 91 ? -12.899 0.356 18.430 1.00 93.25 91 PHE A O 1
ATOM 736 N N . ILE A 1 92 ? -13.041 -1.103 20.130 1.00 93.44 92 ILE A N 1
ATOM 737 C CA . ILE A 1 92 ? -11.894 -1.928 19.716 1.00 93.44 92 ILE A CA 1
ATOM 738 C C . ILE A 1 92 ? -12.094 -2.457 18.297 1.00 93.44 92 ILE A C 1
ATOM 740 O O . ILE A 1 92 ? -11.194 -2.353 17.467 1.00 93.44 92 ILE A O 1
ATOM 744 N N . ARG A 1 93 ? -13.285 -2.968 17.977 1.00 93.81 93 ARG A N 1
ATOM 745 C CA . ARG A 1 93 ? -13.574 -3.522 16.651 1.00 93.81 93 ARG A CA 1
ATOM 746 C C . ARG A 1 93 ? -13.475 -2.465 15.550 1.00 93.81 93 ARG A C 1
ATOM 748 O O . ARG A 1 93 ? -12.967 -2.759 14.471 1.00 93.81 93 ARG A O 1
ATOM 755 N N . ASN A 1 94 ? -13.923 -1.238 15.817 1.00 89.88 94 ASN A N 1
ATOM 756 C CA . ASN A 1 94 ? -13.764 -0.126 14.882 1.00 89.88 94 ASN A CA 1
ATOM 757 C C . ASN A 1 94 ? -12.284 0.251 14.684 1.00 89.88 94 ASN A C 1
ATOM 759 O O . ASN A 1 94 ? -11.864 0.527 13.562 1.00 89.88 94 ASN A O 1
ATOM 763 N N . GLN A 1 95 ? -11.489 0.215 15.756 1.00 91.25 95 GLN A N 1
ATOM 764 C CA . GLN A 1 95 ? -10.060 0.524 15.716 1.00 91.25 95 GLN A CA 1
ATOM 765 C C . GLN A 1 95 ? -9.241 -0.531 14.970 1.00 91.25 95 GLN A C 1
ATOM 767 O O . GLN A 1 95 ? -8.452 -0.176 14.099 1.00 91.25 95 GLN A O 1
ATOM 772 N N . VAL A 1 96 ? -9.465 -1.814 15.260 1.00 92.81 96 VAL A N 1
ATOM 773 C CA . VAL A 1 96 ? -8.786 -2.930 14.584 1.00 92.81 96 VAL A CA 1
ATOM 774 C C . VAL A 1 96 ? -9.085 -2.906 13.088 1.00 92.81 96 VAL A C 1
ATOM 776 O O . VAL A 1 96 ? -8.160 -2.900 12.282 1.00 92.81 96 VAL A O 1
ATOM 779 N N . ARG A 1 97 ? -10.359 -2.737 12.711 1.00 92.00 97 ARG A N 1
ATOM 780 C CA . ARG A 1 97 ? -10.761 -2.634 11.302 1.00 92.00 97 ARG A CA 1
ATOM 781 C C . ARG A 1 97 ? -10.086 -1.463 10.577 1.00 92.00 97 ARG A C 1
ATOM 783 O O . ARG A 1 97 ? -9.794 -1.559 9.389 1.00 92.00 97 ARG A O 1
ATOM 790 N N . ALA A 1 98 ? -9.864 -0.336 11.255 1.00 89.50 98 ALA A N 1
ATOM 791 C CA . ALA A 1 98 ? -9.165 0.801 10.659 1.00 89.50 98 ALA A CA 1
ATOM 792 C C . ALA A 1 98 ? -7.675 0.502 10.406 1.00 89.50 98 ALA A C 1
ATOM 794 O O . ALA A 1 98 ? -7.136 0.934 9.388 1.00 89.50 98 ALA A O 1
ATOM 795 N N . ILE A 1 99 ? -7.032 -0.257 11.299 1.00 91.75 99 ILE A N 1
ATOM 796 C CA . ILE A 1 99 ? -5.632 -0.685 11.163 1.00 91.75 99 ILE A CA 1
ATOM 797 C C . ILE A 1 99 ? -5.487 -1.729 10.052 1.00 91.75 99 ILE A C 1
ATOM 799 O O . ILE A 1 99 ? -4.611 -1.579 9.206 1.00 91.75 99 ILE A O 1
ATOM 803 N N . GLU A 1 100 ? -6.366 -2.732 10.002 1.00 91.44 100 GLU A N 1
ATOM 804 C CA . GLU A 1 100 ? -6.385 -3.750 8.939 1.00 91.44 100 GLU A CA 1
ATOM 805 C C . GLU A 1 100 ? -6.495 -3.100 7.557 1.00 91.44 100 GLU A C 1
ATOM 807 O O . GLU A 1 100 ? -5.687 -3.369 6.674 1.00 91.44 100 GLU A O 1
ATOM 812 N N . ARG A 1 101 ? -7.409 -2.135 7.398 1.00 89.31 101 ARG A N 1
ATOM 813 C CA . ARG A 1 101 ? -7.551 -1.384 6.143 1.00 89.31 101 ARG A CA 1
ATOM 814 C C . ARG A 1 101 ? -6.302 -0.587 5.768 1.00 89.31 101 ARG A C 1
ATOM 816 O O . ARG A 1 101 ? -6.019 -0.430 4.584 1.00 89.31 101 ARG A O 1
ATOM 823 N N . LEU A 1 102 ? -5.580 -0.041 6.750 1.00 90.25 102 LEU A N 1
ATOM 824 C CA . LEU A 1 102 ? -4.315 0.651 6.496 1.00 90.25 102 LEU A CA 1
ATOM 825 C C . LEU A 1 102 ? -3.226 -0.339 6.055 1.00 90.25 102 LEU A C 1
ATOM 827 O O . LEU A 1 102 ? -2.473 -0.028 5.135 1.00 90.25 102 LEU A O 1
ATOM 831 N N . ALA A 1 103 ? -3.163 -1.519 6.675 1.00 90.00 103 ALA A N 1
ATOM 832 C CA . ALA A 1 103 ? -2.228 -2.578 6.305 1.00 90.00 103 ALA A CA 1
ATOM 833 C C . ALA A 1 103 ? -2.499 -3.100 4.886 1.00 90.00 103 ALA A C 1
ATOM 835 O O . ALA A 1 103 ? -1.584 -3.135 4.069 1.00 90.00 103 ALA A O 1
ATOM 836 N N . GLU A 1 104 ? -3.761 -3.389 4.555 1.00 89.38 104 GLU A N 1
ATOM 837 C CA . GLU A 1 104 ? -4.180 -3.782 3.203 1.00 89.38 104 GLU A CA 1
ATOM 838 C C . GLU A 1 104 ? -3.813 -2.717 2.160 1.00 89.38 104 GLU A C 1
ATOM 840 O O . GLU A 1 104 ? -3.336 -3.042 1.072 1.00 89.38 104 GLU A O 1
ATOM 845 N N . ALA A 1 105 ? -4.004 -1.432 2.485 1.00 87.38 105 ALA A N 1
ATOM 846 C CA . ALA A 1 105 ? -3.633 -0.331 1.599 1.00 87.38 105 ALA A CA 1
ATOM 847 C C . ALA A 1 105 ? -2.110 -0.222 1.404 1.00 87.38 105 ALA A C 1
ATOM 849 O O . ALA A 1 105 ? -1.656 0.076 0.297 1.00 87.38 105 ALA A O 1
ATOM 850 N N . ALA A 1 106 ? -1.322 -0.470 2.453 1.00 87.88 106 ALA A N 1
ATOM 851 C CA . ALA A 1 106 ? 0.136 -0.492 2.377 1.00 87.88 106 ALA A CA 1
ATOM 852 C C . ALA A 1 106 ? 0.653 -1.670 1.544 1.00 87.88 106 ALA A C 1
ATOM 854 O O . ALA A 1 106 ? 1.532 -1.483 0.704 1.00 87.88 106 ALA A O 1
ATOM 855 N N . GLU A 1 107 ? 0.075 -2.856 1.722 1.00 86.81 107 GLU A N 1
ATOM 856 C CA . GLU A 1 107 ? 0.441 -4.048 0.962 1.00 86.81 107 GLU A CA 1
ATOM 857 C C . GLU A 1 107 ? 0.068 -3.910 -0.520 1.00 86.81 107 GLU A C 1
ATOM 859 O O . GLU A 1 107 ? 0.888 -4.179 -1.396 1.00 86.81 107 GLU A O 1
ATOM 864 N N . ALA A 1 108 ? -1.133 -3.398 -0.811 1.00 83.81 108 ALA A N 1
ATOM 865 C CA . ALA A 1 108 ? -1.563 -3.108 -2.177 1.00 83.81 108 ALA A CA 1
ATOM 866 C C . ALA A 1 108 ? -0.635 -2.091 -2.862 1.00 83.81 108 ALA A C 1
ATOM 868 O O . ALA A 1 108 ? -0.221 -2.308 -4.001 1.00 83.81 108 ALA A O 1
ATOM 869 N N . PHE A 1 109 ? -0.240 -1.024 -2.156 1.00 83.50 109 PHE A N 1
ATOM 870 C CA . PHE A 1 109 ? 0.748 -0.078 -2.677 1.00 83.50 109 PHE A CA 1
ATOM 871 C C . PHE A 1 109 ? 2.109 -0.744 -2.930 1.00 83.50 109 PHE A C 1
ATOM 873 O O . PHE A 1 109 ? 2.713 -0.501 -3.972 1.00 83.50 109 PHE A O 1
ATOM 880 N N . GLY A 1 110 ? 2.559 -1.629 -2.033 1.00 80.19 110 GLY A N 1
ATOM 881 C CA . GLY A 1 110 ? 3.783 -2.417 -2.213 1.00 80.19 110 GLY A CA 1
ATOM 882 C C . GLY A 1 110 ? 3.760 -3.326 -3.448 1.00 80.19 110 GLY A C 1
ATOM 883 O O . GLY A 1 110 ? 4.801 -3.542 -4.060 1.00 80.19 110 GLY A O 1
ATOM 884 N N . ARG A 1 111 ? 2.579 -3.798 -3.866 1.00 78.31 111 ARG A N 1
ATOM 885 C CA . ARG A 1 111 ? 2.382 -4.571 -5.108 1.00 78.31 111 ARG A CA 1
ATOM 886 C C . ARG A 1 111 ? 2.191 -3.705 -6.361 1.00 78.31 111 ARG A C 1
ATOM 888 O O . ARG A 1 111 ? 1.945 -4.236 -7.439 1.00 78.31 111 ARG A O 1
ATOM 895 N N . GLY A 1 112 ? 2.271 -2.378 -6.242 1.00 73.81 112 GLY A N 1
ATOM 896 C CA . GLY A 1 112 ? 2.030 -1.462 -7.359 1.00 73.81 112 GLY A CA 1
ATOM 897 C C . GLY A 1 112 ? 0.562 -1.395 -7.801 1.00 73.81 112 GLY A C 1
ATOM 898 O O . GLY A 1 112 ? 0.281 -0.945 -8.917 1.00 73.81 112 GLY A O 1
ATOM 899 N N . GLU A 1 113 ? -0.376 -1.833 -6.951 1.00 71.12 113 GLU A N 1
ATOM 900 C CA . GLU A 1 113 ? -1.813 -1.669 -7.171 1.00 71.12 113 GLU A CA 1
ATOM 901 C C . GLU A 1 113 ? -2.236 -0.249 -6.779 1.00 71.12 113 GLU A C 1
ATOM 903 O O . GLU A 1 113 ? -2.114 0.176 -5.626 1.00 71.12 113 GLU A O 1
ATOM 908 N N . THR A 1 114 ? -2.817 0.492 -7.719 1.00 64.38 114 THR A N 1
ATOM 909 C CA . THR A 1 114 ? -3.465 1.770 -7.411 1.00 64.38 114 THR A CA 1
ATOM 910 C C . THR A 1 114 ? -4.906 1.507 -6.974 1.00 64.38 114 THR A C 1
ATOM 912 O O . THR A 1 114 ? -5.839 1.632 -7.761 1.00 64.38 114 THR A O 1
ATOM 915 N N . ARG A 1 115 ? -5.110 1.091 -5.717 1.00 58.47 115 ARG A N 1
ATOM 916 C CA . ARG A 1 115 ? -6.472 0.915 -5.184 1.00 58.47 115 ARG A CA 1
ATOM 917 C C . ARG A 1 115 ? -7.177 2.249 -4.948 1.00 58.47 115 ARG A C 1
ATOM 919 O O . ARG A 1 115 ? -6.558 3.265 -4.618 1.00 58.47 115 ARG A O 1
ATOM 926 N N . GLU A 1 116 ? -8.499 2.211 -5.097 1.00 56.66 116 GLU A N 1
ATOM 927 C CA . GLU A 1 116 ? -9.398 3.339 -4.889 1.00 56.66 116 GLU A CA 1
ATOM 928 C C . GLU A 1 116 ? -9.228 3.971 -3.494 1.00 56.66 116 GLU A C 1
ATOM 930 O O . GLU A 1 116 ? -8.883 3.321 -2.508 1.00 56.66 116 GLU A O 1
ATOM 935 N N . ARG A 1 117 ? -9.452 5.285 -3.449 1.00 62.88 117 ARG A N 1
ATOM 936 C CA . ARG A 1 117 ? -9.166 6.248 -2.373 1.00 62.88 117 ARG A CA 1
ATOM 937 C C . ARG A 1 117 ? -9.386 5.699 -0.942 1.00 62.88 117 ARG A C 1
ATOM 939 O O . ARG A 1 117 ? -10.470 5.835 -0.375 1.00 62.88 117 ARG A O 1
ATOM 946 N N . PHE A 1 118 ? -8.333 5.153 -0.322 1.00 77.19 118 PHE A N 1
ATOM 947 C CA . PHE A 1 118 ? -8.312 4.839 1.113 1.00 77.19 118 PHE A CA 1
ATOM 948 C C . PHE A 1 118 ? -8.618 6.106 1.929 1.00 77.19 118 PHE A C 1
ATOM 950 O O . PHE A 1 118 ? -7.981 7.143 1.744 1.00 77.19 118 PHE A O 1
ATOM 957 N N . LYS A 1 119 ? -9.615 6.035 2.820 1.00 82.00 119 LYS A N 1
ATOM 958 C CA . LYS A 1 119 ? -10.014 7.151 3.690 1.00 82.00 119 LYS A CA 1
ATOM 959 C C . LYS A 1 119 ? -9.549 6.885 5.126 1.00 82.00 119 LYS A C 1
ATOM 961 O O . LYS A 1 119 ? -9.976 5.884 5.708 1.00 82.00 119 LYS A O 1
ATOM 966 N N . PRO A 1 120 ? -8.747 7.782 5.732 1.00 84.88 120 PRO A N 1
ATOM 967 C CA . PRO A 1 120 ? -8.352 7.662 7.132 1.00 84.88 120 PRO A CA 1
ATOM 968 C C . PRO A 1 120 ? -9.570 7.573 8.054 1.00 84.88 120 PRO A C 1
ATOM 970 O O . PRO A 1 120 ? -10.445 8.440 8.028 1.00 84.88 120 PRO A O 1
ATOM 973 N N . SER A 1 121 ? -9.611 6.546 8.898 1.00 84.62 121 SER A N 1
ATOM 974 C CA . SER A 1 121 ? -10.689 6.307 9.863 1.00 84.62 121 SER A CA 1
ATOM 975 C C . SER A 1 121 ? -10.128 5.805 11.198 1.00 84.62 121 SER A C 1
ATOM 977 O O . SER A 1 121 ? -8.935 5.527 11.304 1.00 84.62 121 SER A O 1
ATOM 979 N N . GLY A 1 122 ? -10.974 5.750 12.229 1.00 87.31 122 GLY A N 1
ATOM 980 C CA . GLY A 1 122 ? -10.583 5.375 13.591 1.00 87.31 122 GLY A CA 1
ATOM 981 C C . GLY A 1 122 ? -10.106 6.555 14.445 1.00 87.31 122 GLY A C 1
ATOM 982 O O . GLY A 1 122 ? -10.358 7.721 14.127 1.00 87.31 122 GLY A O 1
ATOM 983 N N . ALA A 1 123 ? -9.443 6.238 15.557 1.00 89.44 123 ALA A N 1
ATOM 984 C CA . ALA A 1 123 ? -8.881 7.220 16.485 1.00 89.44 123 ALA A CA 1
ATOM 985 C C . ALA A 1 123 ? -7.876 8.164 15.813 1.00 89.44 123 ALA A C 1
ATOM 987 O O . ALA A 1 123 ? -7.369 7.923 14.713 1.00 89.44 123 ALA A O 1
ATOM 988 N N . LYS A 1 124 ? -7.587 9.264 16.508 1.00 91.75 124 LYS A N 1
ATOM 989 C CA . LYS A 1 124 ? -6.746 10.357 16.019 1.00 91.75 124 LYS A CA 1
ATOM 990 C C . LYS A 1 124 ? -5.361 9.868 15.584 1.00 91.75 124 LYS A C 1
ATOM 992 O O . LYS A 1 124 ? -4.869 10.307 14.550 1.00 91.75 124 LYS A O 1
ATOM 997 N N . GLU A 1 125 ? -4.782 8.936 16.327 1.00 92.00 125 GLU A N 1
ATOM 998 C CA . GLU A 1 125 ? -3.462 8.348 16.103 1.00 92.00 125 GLU A CA 1
ATOM 999 C C . GLU A 1 125 ? -3.450 7.496 14.830 1.00 92.00 125 GLU A C 1
ATOM 1001 O O . GLU A 1 125 ? -2.585 7.674 13.974 1.00 92.00 125 GLU A O 1
ATOM 1006 N N . VAL A 1 126 ? -4.462 6.636 14.652 1.00 91.19 126 VAL A N 1
ATOM 1007 C CA . VAL A 1 126 ? -4.614 5.796 13.449 1.00 91.19 126 VAL A CA 1
ATOM 1008 C C . VAL A 1 126 ? -4.818 6.672 12.215 1.00 91.19 126 VAL A C 1
ATOM 1010 O O . VAL A 1 126 ? -4.187 6.459 11.182 1.00 91.19 126 VAL A O 1
ATOM 1013 N N . ARG A 1 127 ? -5.642 7.719 12.330 1.00 91.69 127 ARG A N 1
ATOM 1014 C CA . ARG A 1 127 ? -5.847 8.694 11.252 1.00 91.69 127 ARG A CA 1
ATOM 1015 C C . ARG A 1 127 ? -4.577 9.475 10.913 1.00 91.69 127 ARG A C 1
ATOM 1017 O O . ARG A 1 127 ? -4.335 9.729 9.736 1.00 91.69 127 ARG A O 1
ATOM 1024 N N . ALA A 1 128 ? -3.775 9.847 11.909 1.00 94.06 128 ALA A N 1
ATOM 1025 C CA . ALA A 1 128 ? -2.501 10.526 11.690 1.00 94.06 128 ALA A CA 1
ATOM 1026 C C . ALA A 1 128 ? -1.494 9.617 10.967 1.00 94.06 128 ALA A C 1
ATOM 1028 O O . ALA A 1 128 ? -0.881 10.050 9.992 1.00 94.06 128 ALA A O 1
ATOM 1029 N N . ALA A 1 129 ? -1.388 8.347 11.375 1.00 93.12 129 ALA A N 1
ATOM 1030 C CA . ALA A 1 129 ? -0.554 7.353 10.697 1.00 93.12 129 ALA A CA 1
ATOM 1031 C C . ALA A 1 129 ? -1.013 7.116 9.248 1.00 93.12 129 ALA A C 1
ATOM 1033 O O . ALA A 1 129 ? -0.205 7.153 8.323 1.00 93.12 129 ALA A O 1
ATOM 1034 N N . ALA A 1 130 ? -2.323 6.972 9.036 1.00 91.62 130 ALA A N 1
ATOM 1035 C CA . ALA A 1 130 ? -2.931 6.875 7.714 1.00 91.62 130 ALA A CA 1
ATOM 1036 C C . ALA A 1 130 ? -2.599 8.086 6.824 1.00 91.62 130 ALA A C 1
ATOM 1038 O O . ALA A 1 130 ? -2.256 7.922 5.655 1.00 91.62 130 ALA A O 1
ATOM 1039 N N . GLN A 1 131 ? -2.657 9.303 7.370 1.00 92.38 131 GLN A N 1
ATOM 1040 C CA . GLN A 1 131 ? -2.298 10.512 6.629 1.00 92.38 131 GLN A CA 1
ATOM 1041 C C . GLN A 1 131 ? -0.804 10.562 6.291 1.00 92.38 131 GLN A C 1
ATOM 1043 O O . GLN A 1 131 ? -0.446 10.913 5.168 1.00 92.38 131 GLN A O 1
ATOM 1048 N N . ALA A 1 132 ? 0.067 10.190 7.231 1.00 93.50 132 ALA A N 1
ATOM 1049 C CA . ALA A 1 132 ? 1.505 10.113 6.991 1.00 93.50 132 ALA A CA 1
ATOM 1050 C C . ALA A 1 132 ? 1.838 9.097 5.886 1.00 93.50 132 ALA A C 1
ATOM 1052 O O . ALA A 1 132 ? 2.620 9.406 4.986 1.00 93.50 132 ALA A O 1
ATOM 1053 N N . PHE A 1 133 ? 1.181 7.932 5.899 1.00 91.44 133 PHE A N 1
ATOM 1054 C CA . PHE A 1 133 ? 1.298 6.926 4.846 1.00 91.44 133 PHE A CA 1
ATOM 1055 C C . PHE A 1 133 ? 0.857 7.469 3.480 1.00 91.44 133 PHE A C 1
ATOM 1057 O O . PHE A 1 133 ? 1.599 7.345 2.508 1.00 91.44 133 PHE A O 1
ATOM 1064 N N . MET A 1 134 ? -0.301 8.135 3.395 1.00 89.50 134 MET A N 1
ATOM 1065 C CA . MET A 1 134 ? -0.758 8.740 2.136 1.00 89.50 134 MET A CA 1
ATOM 1066 C C . MET A 1 134 ? 0.212 9.808 1.622 1.00 89.50 134 MET A C 1
ATOM 1068 O O . MET A 1 134 ? 0.545 9.817 0.441 1.00 89.50 134 MET A O 1
ATOM 1072 N N . ASN A 1 135 ? 0.733 10.663 2.505 1.00 92.00 135 ASN A N 1
ATOM 1073 C CA . ASN A 1 135 ? 1.716 11.675 2.122 1.00 92.00 135 ASN A CA 1
ATOM 1074 C C . ASN A 1 135 ? 3.010 11.036 1.586 1.00 92.00 135 ASN A C 1
ATOM 1076 O O . ASN A 1 135 ? 3.585 11.532 0.615 1.00 92.00 135 ASN A O 1
ATOM 1080 N N . MET A 1 136 ? 3.468 9.940 2.204 1.00 91.94 136 MET A N 1
ATOM 1081 C CA . MET A 1 136 ? 4.624 9.169 1.741 1.00 91.94 136 MET A CA 1
ATOM 1082 C C . MET A 1 136 ? 4.359 8.546 0.369 1.00 91.94 136 MET A C 1
ATOM 1084 O O . MET A 1 136 ? 5.175 8.717 -0.534 1.00 91.94 136 MET A O 1
ATOM 1088 N N . ARG A 1 137 ? 3.208 7.887 0.200 1.00 88.69 137 ARG A N 1
ATOM 1089 C CA . ARG A 1 137 ? 2.761 7.304 -1.070 1.00 88.69 137 ARG A CA 1
ATOM 1090 C C . ARG A 1 137 ? 2.776 8.341 -2.188 1.00 88.69 137 ARG A C 1
ATOM 1092 O O . ARG A 1 137 ? 3.407 8.132 -3.217 1.00 88.69 137 ARG A O 1
ATOM 1099 N N . ASP A 1 138 ? 2.140 9.487 -1.959 1.00 89.06 138 ASP A N 1
ATOM 1100 C CA . ASP A 1 138 ? 2.045 10.547 -2.959 1.00 89.06 138 ASP A CA 1
ATOM 1101 C C . ASP A 1 138 ? 3.425 11.160 -3.260 1.00 89.06 138 ASP A C 1
ATOM 1103 O O . ASP A 1 138 ? 3.687 11.579 -4.386 1.00 89.06 138 ASP A O 1
ATOM 1107 N N . ARG A 1 139 ? 4.336 11.204 -2.275 1.00 92.31 139 ARG A N 1
ATOM 1108 C CA . ARG A 1 139 ? 5.725 11.639 -2.487 1.00 92.31 139 ARG A CA 1
ATOM 1109 C C . ARG A 1 139 ? 6.504 10.655 -3.358 1.00 92.31 139 ARG A C 1
ATOM 1111 O O . ARG A 1 139 ? 7.226 11.104 -4.241 1.00 92.31 139 ARG A O 1
ATOM 1118 N N . ILE A 1 140 ? 6.358 9.353 -3.115 1.00 89.56 140 ILE A N 1
ATOM 1119 C CA . ILE A 1 140 ? 7.000 8.305 -3.918 1.00 89.56 140 ILE A CA 1
ATOM 1120 C C . ILE A 1 140 ? 6.464 8.341 -5.348 1.00 89.56 140 ILE A C 1
ATOM 1122 O O . ILE A 1 140 ? 7.259 8.351 -6.280 1.00 89.56 140 ILE A O 1
ATOM 1126 N N . GLN A 1 141 ? 5.145 8.450 -5.524 1.00 85.25 141 GLN A N 1
ATOM 1127 C CA . GLN A 1 141 ? 4.550 8.515 -6.857 1.00 85.25 141 GLN A CA 1
ATOM 1128 C C . GLN A 1 141 ? 5.081 9.713 -7.648 1.00 85.25 141 GLN A C 1
ATOM 1130 O O . GLN A 1 141 ? 5.585 9.540 -8.751 1.00 85.25 141 GLN A O 1
ATOM 1135 N N . ARG A 1 142 ? 5.087 10.911 -7.045 1.00 88.69 142 ARG A N 1
ATOM 1136 C CA . ARG A 1 142 ? 5.670 12.099 -7.688 1.00 88.69 142 ARG A CA 1
ATOM 1137 C C . ARG A 1 142 ? 7.140 11.908 -8.054 1.00 88.69 142 ARG A C 1
ATOM 1139 O O . ARG A 1 142 ? 7.555 12.377 -9.105 1.00 88.69 142 ARG A O 1
ATOM 1146 N N . TYR A 1 143 ? 7.922 11.250 -7.200 1.00 89.06 143 TYR A N 1
ATOM 1147 C CA . TYR A 1 143 ? 9.332 10.981 -7.479 1.00 89.06 143 TYR A CA 1
ATOM 1148 C C . TYR A 1 143 ? 9.513 10.048 -8.684 1.00 89.06 143 TYR A C 1
ATOM 1150 O O . TYR A 1 143 ? 10.354 10.318 -9.541 1.00 89.06 143 TYR A O 1
ATOM 1158 N N . ILE A 1 144 ? 8.701 8.990 -8.778 1.00 84.56 144 ILE A N 1
ATOM 1159 C CA . ILE A 1 144 ? 8.683 8.083 -9.933 1.00 84.56 144 ILE A CA 1
ATOM 1160 C C . ILE A 1 144 ? 8.292 8.859 -11.195 1.00 84.56 144 ILE A C 1
ATOM 1162 O O . ILE A 1 144 ? 9.039 8.843 -12.170 1.00 84.56 144 ILE A O 1
ATOM 1166 N N . ASP A 1 145 ? 7.198 9.624 -11.147 1.00 84.38 145 ASP A N 1
ATOM 1167 C CA . ASP A 1 145 ? 6.706 10.396 -12.293 1.00 84.38 145 ASP A CA 1
ATOM 1168 C C . ASP A 1 145 ? 7.752 11.418 -12.781 1.00 84.38 145 ASP A C 1
ATOM 1170 O O . ASP A 1 145 ? 7.998 11.546 -13.981 1.00 84.38 145 ASP A O 1
ATOM 1174 N N . GLN A 1 146 ? 8.421 12.119 -11.856 1.00 88.06 146 GLN A N 1
ATOM 1175 C CA . GLN A 1 146 ? 9.497 13.064 -12.172 1.00 88.06 146 GLN A CA 1
ATOM 1176 C C . GLN A 1 146 ? 10.707 12.373 -12.804 1.00 88.06 146 GLN A C 1
ATOM 1178 O O . GLN A 1 146 ? 11.267 12.888 -13.773 1.00 88.06 146 GLN A O 1
ATOM 1183 N N . ARG A 1 147 ? 11.108 11.208 -12.281 1.00 85.62 147 ARG A N 1
ATOM 1184 C CA . ARG A 1 147 ? 12.210 10.419 -12.843 1.00 85.62 147 ARG A CA 1
ATOM 1185 C C . ARG A 1 147 ? 11.877 9.961 -14.262 1.00 85.62 147 ARG A C 1
ATOM 1187 O O . ARG A 1 147 ? 12.700 10.141 -15.156 1.00 85.62 147 ARG A O 1
ATOM 1194 N N . THR A 1 148 ? 10.674 9.441 -14.491 1.00 83.19 148 THR A N 1
ATOM 1195 C CA . THR A 1 148 ? 10.220 9.013 -15.821 1.00 83.19 148 THR A CA 1
ATOM 1196 C C . THR A 1 148 ? 10.136 10.189 -16.798 1.00 83.19 148 THR A C 1
ATOM 1198 O O . THR A 1 148 ? 10.561 10.058 -17.946 1.00 83.19 148 THR A O 1
ATOM 1201 N N . ALA A 1 149 ? 9.658 11.355 -16.353 1.00 84.81 149 ALA A N 1
ATOM 1202 C CA . ALA A 1 149 ? 9.604 12.561 -17.179 1.00 84.81 149 ALA A CA 1
ATOM 1203 C C . ALA A 1 149 ? 11.003 13.066 -17.576 1.00 84.81 149 ALA A C 1
ATOM 1205 O O . ALA A 1 149 ? 11.225 13.413 -18.736 1.00 84.81 149 ALA A O 1
ATOM 1206 N N . LEU A 1 150 ? 11.959 13.064 -16.640 1.00 86.88 150 LEU A N 1
ATOM 1207 C CA . LEU A 1 150 ? 13.344 13.444 -16.922 1.00 86.88 150 LEU A CA 1
ATOM 1208 C C . LEU A 1 150 ? 13.972 12.503 -17.951 1.00 86.88 150 LEU A C 1
ATOM 1210 O O . LEU A 1 150 ? 14.567 12.969 -18.918 1.00 86.88 150 LEU A O 1
ATOM 1214 N N . LEU A 1 151 ? 13.794 11.190 -17.781 1.00 83.62 151 LEU A N 1
ATOM 1215 C CA . LEU A 1 151 ? 14.299 10.198 -18.732 1.00 83.62 151 LEU A CA 1
ATOM 1216 C C . LEU A 1 151 ? 13.696 10.392 -20.127 1.00 83.62 151 LEU A C 1
ATOM 1218 O O . LEU A 1 151 ? 14.424 10.356 -21.115 1.00 83.62 151 LEU A O 1
ATOM 1222 N N . ALA A 1 152 ? 12.395 10.685 -20.212 1.00 82.69 152 ALA A N 1
ATOM 1223 C CA . ALA A 1 152 ? 11.745 11.000 -21.480 1.00 82.69 152 ALA A CA 1
ATOM 1224 C C . ALA A 1 152 ? 12.369 12.220 -22.181 1.00 82.69 152 ALA A C 1
ATOM 1226 O O . ALA A 1 152 ? 12.562 12.180 -23.396 1.00 82.69 152 ALA A O 1
ATOM 1227 N N . SER A 1 153 ? 12.712 13.271 -21.428 1.00 85.50 153 SER A N 1
ATOM 1228 C CA . SER A 1 153 ? 13.396 14.456 -21.963 1.00 85.50 153 SER A CA 1
ATOM 1229 C C . SER A 1 153 ? 14.804 14.127 -22.457 1.00 85.50 153 SER A C 1
ATOM 1231 O O . SER A 1 153 ? 15.157 14.488 -23.574 1.00 85.50 153 SER A O 1
ATOM 1233 N N . VAL A 1 154 ? 15.596 13.401 -21.662 1.00 87.06 154 VAL A N 1
ATOM 1234 C CA . VAL A 1 154 ? 16.982 13.056 -22.021 1.00 87.06 154 VAL A CA 1
ATOM 1235 C C . VAL A 1 154 ? 17.026 12.204 -23.287 1.00 87.06 154 VAL A C 1
ATOM 1237 O O . VAL A 1 154 ? 17.817 12.476 -24.183 1.00 87.06 154 VAL A O 1
ATOM 1240 N N . SER A 1 155 ? 16.160 11.199 -23.409 1.00 85.69 155 SER A N 1
ATOM 1241 C CA . SER A 1 155 ? 16.132 10.357 -24.607 1.00 85.69 155 SER A CA 1
ATOM 1242 C C . SER A 1 155 ? 15.708 11.120 -25.861 1.00 85.69 155 SER A C 1
ATOM 1244 O O . SER A 1 155 ? 16.243 10.868 -26.939 1.00 85.69 155 SER A O 1
ATOM 1246 N N . HIS A 1 156 ? 14.787 12.080 -25.733 1.00 86.56 156 HIS A N 1
ATOM 1247 C CA . HIS A 1 156 ? 14.455 12.983 -26.833 1.00 86.56 156 HIS A CA 1
ATOM 1248 C C . HIS A 1 156 ? 15.684 13.805 -27.265 1.00 86.56 156 HIS A C 1
ATOM 1250 O O . HIS A 1 156 ? 15.988 13.904 -28.458 1.00 86.56 156 HIS A O 1
ATOM 1256 N N . ASP A 1 157 ? 16.441 14.322 -26.297 1.00 88.56 157 ASP A N 1
ATOM 1257 C CA . ASP A 1 157 ? 17.650 15.103 -26.557 1.00 88.56 157 ASP A CA 1
ATOM 1258 C C . ASP A 1 157 ? 18.792 14.258 -27.142 1.00 88.56 157 ASP A C 1
ATOM 1260 O O . ASP A 1 157 ? 19.590 14.797 -27.902 1.00 88.56 157 ASP A O 1
ATOM 1264 N N . LEU A 1 158 ? 18.847 12.945 -26.871 1.00 88.31 158 LEU A N 1
ATOM 1265 C CA . LEU A 1 158 ? 19.810 12.004 -27.471 1.00 88.31 158 LEU A CA 1
ATOM 1266 C C . LEU A 1 158 ? 19.456 11.594 -28.908 1.00 88.31 158 LEU A C 1
ATOM 1268 O O . LEU A 1 158 ? 20.352 11.360 -29.724 1.00 88.31 158 LEU A O 1
ATOM 1272 N N . ARG A 1 159 ? 18.168 11.555 -29.265 1.00 85.12 159 ARG A N 1
ATOM 1273 C CA . ARG A 1 159 ? 17.733 11.208 -30.629 1.00 85.12 159 ARG A CA 1
ATOM 1274 C C . ARG A 1 159 ? 18.166 12.257 -31.658 1.00 85.12 159 ARG A C 1
ATOM 1276 O O . ARG A 1 159 ? 18.492 11.920 -32.796 1.00 85.12 159 ARG A O 1
ATOM 1283 N N . THR A 1 160 ? 18.232 13.524 -31.254 1.00 88.25 160 THR A N 1
ATOM 1284 C CA . THR A 1 160 ? 18.658 14.640 -32.115 1.00 88.25 160 THR A CA 1
ATOM 1285 C C . THR A 1 160 ? 20.115 14.507 -32.610 1.00 88.25 160 THR A C 1
ATOM 1287 O O . THR A 1 160 ? 20.322 14.513 -33.828 1.00 88.25 160 THR A O 1
ATOM 1290 N N . PRO A 1 161 ? 21.143 14.346 -31.746 1.00 90.75 161 PRO A N 1
ATOM 1291 C CA . PRO A 1 161 ? 22.517 14.130 -32.186 1.00 90.75 161 PRO A CA 1
ATOM 1292 C C . PRO A 1 161 ? 22.708 12.783 -32.894 1.00 90.75 161 PRO A C 1
ATOM 1294 O O . PRO A 1 161 ? 23.477 12.741 -33.849 1.00 90.75 161 PRO A O 1
ATOM 1297 N N . LEU A 1 162 ? 21.986 11.716 -32.519 1.00 89.25 162 LEU A N 1
ATOM 1298 C CA . LEU A 1 162 ? 22.022 10.442 -33.256 1.00 89.25 162 LEU A CA 1
ATOM 1299 C C . LEU A 1 162 ? 21.520 10.605 -34.695 1.00 89.25 162 LEU A C 1
ATOM 1301 O O . LEU A 1 162 ? 22.188 10.190 -35.638 1.00 89.25 162 LEU A O 1
ATOM 1305 N N . THR A 1 163 ? 20.394 11.293 -34.889 1.00 87.50 163 THR A N 1
ATOM 1306 C CA . THR A 1 163 ? 19.858 11.573 -36.232 1.00 87.50 163 THR A CA 1
ATOM 1307 C C . THR A 1 163 ? 20.847 12.396 -37.059 1.00 87.50 163 THR A C 1
ATOM 1309 O O . THR A 1 163 ? 21.057 12.126 -38.243 1.00 87.50 163 THR A O 1
ATOM 1312 N N . ARG A 1 164 ? 21.508 13.376 -36.429 1.00 91.25 164 ARG A N 1
ATOM 1313 C CA . ARG A 1 164 ? 22.548 14.180 -37.078 1.00 91.25 164 ARG A CA 1
ATOM 1314 C C . ARG A 1 164 ? 23.758 13.338 -37.482 1.00 91.25 164 ARG A C 1
ATOM 1316 O O . ARG A 1 164 ? 24.183 13.434 -38.628 1.00 91.25 164 ARG A O 1
ATOM 1323 N N . LEU A 1 165 ? 24.279 12.504 -36.583 1.00 90.12 165 LEU A N 1
ATOM 1324 C CA . LEU A 1 165 ? 25.377 11.584 -36.887 1.00 90.12 165 LEU A CA 1
ATOM 1325 C C . LEU A 1 165 ? 24.998 10.645 -38.041 1.00 90.12 165 LEU A C 1
ATOM 1327 O O . LEU A 1 165 ? 25.825 10.389 -38.909 1.00 90.12 165 LEU A O 1
ATOM 1331 N N . ARG A 1 166 ? 23.733 10.205 -38.117 1.00 87.62 166 ARG A N 1
ATOM 1332 C CA . ARG A 1 166 ? 23.240 9.305 -39.168 1.00 87.62 166 ARG A CA 1
ATOM 1333 C C . ARG A 1 166 ? 23.267 10.003 -40.521 1.00 87.62 16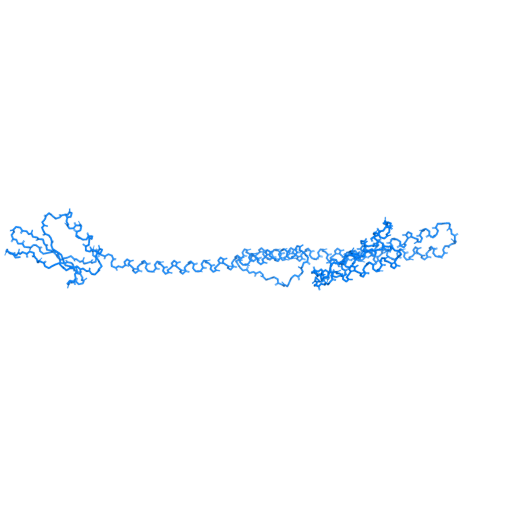6 ARG A C 1
ATOM 1335 O O . ARG A 1 166 ? 23.673 9.408 -41.515 1.00 87.62 166 ARG A O 1
ATOM 1342 N N . LEU A 1 167 ? 22.865 11.274 -40.544 1.00 89.94 167 LEU A N 1
ATOM 1343 C CA . LEU A 1 167 ? 22.915 12.118 -41.732 1.00 89.94 167 LEU A CA 1
ATOM 1344 C C . LEU A 1 167 ? 24.359 12.403 -42.164 1.00 89.94 167 LEU A C 1
ATOM 1346 O O . LEU A 1 167 ? 24.673 12.262 -43.341 1.00 89.94 167 LEU A O 1
ATOM 1350 N N . GLU A 1 168 ? 25.245 12.754 -41.229 1.00 89.25 168 GLU A N 1
ATOM 1351 C CA . GLU A 1 168 ? 26.671 12.975 -41.514 1.00 89.25 168 GLU A CA 1
ATOM 1352 C C . GLU A 1 168 ? 27.327 11.705 -42.082 1.00 89.25 168 GLU A C 1
ATOM 1354 O O . GLU A 1 168 ? 28.070 11.778 -43.060 1.00 89.25 168 GLU A O 1
ATOM 1359 N N . LEU A 1 169 ? 26.979 10.531 -41.547 1.00 89.94 169 LEU A N 1
ATOM 1360 C CA . LEU A 1 169 ? 27.464 9.240 -42.032 1.00 89.94 169 LEU A CA 1
ATOM 1361 C C . LEU A 1 169 ? 26.884 8.861 -43.406 1.00 89.94 169 LEU A C 1
ATOM 1363 O O . LEU A 1 169 ? 27.575 8.247 -44.214 1.00 89.94 169 LEU A O 1
ATOM 1367 N N . ALA A 1 170 ? 25.628 9.227 -43.683 1.00 86.00 170 ALA A N 1
ATOM 1368 C CA . ALA A 1 170 ? 24.978 9.004 -44.976 1.00 86.00 170 ALA A CA 1
ATOM 1369 C C . ALA A 1 170 ? 25.522 9.918 -46.090 1.00 86.00 170 ALA A C 1
ATOM 1371 O O . ALA A 1 170 ? 25.489 9.537 -47.258 1.00 86.00 170 ALA A O 1
ATOM 1372 N N . LEU A 1 171 ? 26.016 11.109 -45.736 1.00 89.38 171 LEU A N 1
ATOM 1373 C CA . LEU A 1 171 ? 26.618 12.076 -46.661 1.00 89.38 171 LEU A CA 1
ATOM 1374 C C . LEU A 1 171 ? 28.137 11.890 -46.830 1.00 89.38 171 LEU A C 1
ATOM 1376 O O . LEU A 1 171 ? 28.729 12.476 -47.739 1.00 89.38 171 LEU A O 1
ATOM 1380 N N . ALA A 1 172 ? 28.778 11.104 -45.963 1.00 87.50 172 ALA A N 1
ATOM 1381 C CA . ALA A 1 172 ? 30.210 10.845 -46.024 1.00 87.50 172 ALA A CA 1
ATOM 1382 C C . ALA A 1 172 ? 30.587 9.964 -47.236 1.00 87.50 172 ALA A C 1
ATOM 1384 O O . ALA A 1 172 ? 29.832 9.064 -47.614 1.00 87.50 172 ALA A O 1
ATOM 1385 N N . PRO A 1 173 ? 31.781 10.158 -47.835 1.00 88.94 173 PRO A N 1
ATOM 1386 C CA . PRO A 1 173 ? 32.306 9.244 -48.847 1.00 88.94 173 PRO A CA 1
ATOM 1387 C C . PRO A 1 173 ? 32.398 7.808 -48.302 1.00 88.94 173 PRO A C 1
ATOM 1389 O O . PRO A 1 173 ? 32.697 7.644 -47.120 1.00 88.94 173 PRO A O 1
ATOM 1392 N N . PRO A 1 174 ? 32.220 6.760 -49.128 1.00 85.31 174 PRO A N 1
ATOM 1393 C CA . PRO A 1 174 ? 32.281 5.378 -48.661 1.00 85.31 174 PRO A CA 1
ATOM 1394 C C . PRO A 1 174 ? 33.613 5.065 -47.969 1.00 85.31 174 PRO A C 1
ATOM 1396 O O . PRO A 1 174 ? 34.685 5.230 -48.554 1.00 85.31 174 PRO A O 1
ATOM 1399 N N . PHE A 1 175 ? 33.554 4.570 -46.733 1.00 89.81 175 PHE A N 1
ATOM 1400 C CA . PHE A 1 175 ? 34.727 4.133 -45.976 1.00 89.81 175 PHE A CA 1
ATOM 1401 C C . PHE A 1 175 ? 34.480 2.776 -45.314 1.00 89.81 175 PHE A C 1
ATOM 1403 O O . PHE A 1 175 ? 33.349 2.415 -44.999 1.00 89.81 175 PHE A O 1
ATOM 1410 N N . LYS A 1 176 ? 35.558 2.016 -45.068 1.00 87.75 176 LYS A N 1
ATOM 1411 C CA . LYS A 1 176 ? 35.504 0.609 -44.615 1.00 87.75 176 LYS A CA 1
ATOM 1412 C C . LYS A 1 176 ? 34.666 0.343 -43.353 1.00 87.75 176 LYS A C 1
ATOM 1414 O O . LYS A 1 176 ? 34.274 -0.797 -43.148 1.00 87.75 176 LYS A O 1
ATOM 1419 N N . ARG A 1 177 ? 34.438 1.344 -42.495 1.00 87.88 177 ARG A N 1
ATOM 1420 C CA . ARG A 1 177 ? 33.718 1.206 -41.213 1.00 87.88 177 ARG A CA 1
ATOM 1421 C C . ARG A 1 177 ? 32.329 1.852 -41.201 1.00 87.88 177 ARG A C 1
ATOM 1423 O O . ARG A 1 177 ? 31.685 1.813 -40.162 1.00 87.88 177 ARG A O 1
ATOM 1430 N N . ALA A 1 178 ? 31.867 2.423 -42.315 1.00 86.50 178 ALA A N 1
ATOM 1431 C CA . ALA A 1 178 ? 30.586 3.128 -42.362 1.00 86.50 178 ALA A CA 1
ATOM 1432 C C . ALA A 1 178 ? 29.420 2.219 -41.943 1.00 86.50 178 ALA A C 1
ATOM 1434 O O . ALA A 1 178 ? 28.616 2.595 -41.101 1.00 86.50 178 ALA A O 1
ATOM 1435 N N . GLU A 1 179 ? 29.372 0.990 -42.454 1.00 84.69 179 GLU A N 1
ATOM 1436 C CA . GLU A 1 179 ? 28.268 0.081 -42.134 1.00 84.69 179 GLU A CA 1
ATOM 1437 C C . GLU A 1 179 ? 28.307 -0.408 -40.679 1.00 84.69 179 GLU A C 1
ATOM 1439 O O . GLU A 1 179 ? 27.266 -0.497 -40.040 1.00 84.69 179 GLU A O 1
ATOM 1444 N N . ALA A 1 180 ? 29.503 -0.630 -40.123 1.00 86.19 180 ALA A N 1
ATOM 1445 C CA . ALA A 1 180 ? 29.665 -0.971 -38.709 1.00 86.19 180 ALA A CA 1
ATOM 1446 C C . ALA A 1 180 ? 29.193 0.174 -37.796 1.00 86.19 180 ALA A C 1
ATOM 1448 O O . ALA A 1 180 ? 28.405 -0.052 -36.890 1.00 86.19 180 ALA A O 1
ATOM 1449 N N . MET A 1 181 ? 29.590 1.418 -38.094 1.00 88.19 181 MET A N 1
ATOM 1450 C CA . MET A 1 181 ? 29.140 2.591 -37.333 1.00 88.19 181 MET A CA 1
ATOM 1451 C C . MET A 1 181 ? 27.630 2.817 -37.445 1.00 88.19 181 MET A C 1
ATOM 1453 O O . MET A 1 181 ? 27.012 3.263 -36.485 1.00 88.19 181 MET A O 1
ATOM 1457 N N . ARG A 1 182 ? 27.020 2.520 -38.600 1.00 86.56 182 ARG A N 1
ATOM 1458 C CA . ARG A 1 182 ? 25.560 2.561 -38.748 1.00 86.56 182 ARG A CA 1
ATOM 1459 C C . ARG A 1 182 ? 24.887 1.522 -37.846 1.00 86.56 182 ARG A C 1
ATOM 1461 O O . ARG A 1 182 ? 23.923 1.873 -37.177 1.00 86.56 182 ARG A O 1
ATOM 1468 N N . GLY A 1 183 ? 25.438 0.308 -37.785 1.00 84.69 183 GLY A N 1
ATOM 1469 C CA . GLY A 1 183 ? 24.996 -0.740 -36.862 1.00 84.69 183 GLY A CA 1
ATOM 1470 C C . GLY A 1 183 ? 25.069 -0.306 -35.395 1.00 84.69 183 GLY A C 1
ATOM 1471 O O . GLY A 1 183 ? 24.062 -0.390 -34.699 1.00 84.69 183 GLY A O 1
ATOM 1472 N N . ASP A 1 184 ? 26.200 0.259 -34.956 1.00 88.00 184 ASP A N 1
ATOM 1473 C CA . ASP A 1 184 ? 26.364 0.765 -33.581 1.00 88.00 184 ASP A CA 1
ATOM 1474 C C . ASP A 1 184 ? 25.311 1.841 -33.239 1.00 88.00 184 ASP A C 1
ATOM 1476 O O . ASP A 1 184 ? 24.817 1.929 -32.115 1.00 88.00 184 ASP A O 1
ATOM 1480 N N . MET A 1 185 ? 24.948 2.684 -34.212 1.00 88.81 185 MET A N 1
ATOM 1481 C CA . MET A 1 185 ? 23.921 3.713 -34.036 1.00 88.81 185 MET A CA 1
ATOM 1482 C C . MET A 1 185 ? 22.505 3.147 -33.945 1.00 88.81 185 MET A C 1
ATOM 1484 O O . MET A 1 185 ? 21.724 3.638 -33.128 1.00 88.81 185 MET A O 1
ATOM 1488 N N . ASP A 1 186 ? 22.184 2.137 -34.755 1.00 84.62 186 ASP A N 1
ATOM 1489 C CA . ASP A 1 186 ? 20.907 1.421 -34.681 1.00 84.62 186 ASP A CA 1
ATOM 1490 C C . ASP A 1 186 ? 20.774 0.699 -33.325 1.00 84.62 186 ASP A C 1
ATOM 1492 O O . ASP A 1 186 ? 19.716 0.748 -32.696 1.00 84.62 186 ASP A O 1
ATOM 1496 N N . GLU A 1 187 ? 21.863 0.114 -32.817 1.00 84.94 187 GLU A N 1
ATOM 1497 C CA . GLU A 1 187 ? 21.904 -0.524 -31.496 1.00 84.94 187 GLU A CA 1
ATOM 1498 C C . GLU A 1 187 ? 21.709 0.494 -30.359 1.00 84.94 187 GLU A C 1
ATOM 1500 O O . GLU A 1 187 ? 20.919 0.266 -29.441 1.00 84.94 187 GLU A O 1
ATOM 1505 N N . MET A 1 188 ? 22.359 1.662 -30.435 1.00 88.88 188 MET A N 1
ATOM 1506 C CA . MET A 1 188 ? 22.154 2.747 -29.468 1.00 88.88 188 MET A CA 1
ATOM 1507 C C . MET A 1 188 ? 20.711 3.263 -29.455 1.00 88.88 188 MET A C 1
ATOM 1509 O O . MET A 1 188 ? 20.165 3.517 -28.380 1.00 88.88 188 MET A O 1
ATOM 1513 N N . GLU A 1 189 ? 20.084 3.423 -30.622 1.00 85.81 189 GLU A N 1
ATOM 1514 C CA . GLU A 1 189 ? 18.685 3.851 -30.723 1.00 85.81 189 GLU A CA 1
ATOM 1515 C C . GLU A 1 189 ? 17.741 2.798 -30.128 1.00 85.81 189 GLU A C 1
ATOM 1517 O O . GLU A 1 189 ? 16.859 3.140 -29.334 1.00 85.81 189 GLU A O 1
ATOM 1522 N N . HIS A 1 190 ? 17.995 1.519 -30.414 1.00 84.00 190 HIS A N 1
ATOM 1523 C CA . HIS A 1 190 ? 17.242 0.410 -29.841 1.00 84.00 190 HIS A CA 1
ATOM 1524 C C . HIS A 1 190 ? 17.349 0.366 -28.308 1.00 84.00 190 HIS A C 1
ATOM 1526 O O . HIS A 1 190 ? 16.325 0.332 -27.624 1.00 84.00 190 HIS A O 1
ATOM 1532 N N . MET A 1 191 ? 18.563 0.475 -27.754 1.00 83.38 191 MET A N 1
ATOM 1533 C CA . MET A 1 191 ? 18.783 0.520 -26.301 1.00 83.38 191 MET A CA 1
ATOM 1534 C C . MET A 1 191 ? 18.063 1.702 -25.631 1.00 83.38 191 MET A C 1
ATOM 1536 O O . MET A 1 191 ? 17.510 1.559 -24.537 1.00 83.38 191 MET A O 1
ATOM 1540 N N . ILE A 1 192 ? 18.051 2.880 -26.268 1.00 86.31 192 ILE A N 1
ATOM 1541 C CA . ILE A 1 192 ? 17.344 4.062 -25.750 1.00 86.31 192 ILE A CA 1
ATOM 1542 C C . ILE A 1 192 ? 15.832 3.818 -25.719 1.00 86.31 192 ILE A C 1
ATOM 1544 O O . ILE A 1 192 ? 15.178 4.156 -24.726 1.00 86.31 192 ILE A O 1
ATOM 1548 N N . ASP A 1 193 ? 15.277 3.237 -26.781 1.00 82.19 193 ASP A N 1
ATOM 1549 C CA . ASP A 1 193 ? 13.847 2.958 -26.883 1.00 82.19 193 ASP A CA 1
ATOM 1550 C C . ASP A 1 193 ? 13.401 1.874 -25.890 1.00 82.19 193 ASP A C 1
ATOM 1552 O O . ASP A 1 193 ? 12.366 2.040 -25.235 1.00 82.19 193 ASP A O 1
ATOM 1556 N N . GLU A 1 194 ? 14.197 0.819 -25.689 1.00 79.25 194 GLU A N 1
ATOM 1557 C CA . GLU A 1 194 ? 13.947 -0.191 -24.655 1.00 79.25 194 GLU A CA 1
ATOM 1558 C C . GLU A 1 194 ? 13.972 0.413 -23.247 1.00 79.25 194 GLU A C 1
ATOM 1560 O O . GLU A 1 194 ? 13.055 0.189 -22.449 1.00 79.25 194 GLU A O 1
ATOM 1565 N N . TYR A 1 195 ? 14.979 1.237 -22.944 1.00 80.12 195 TYR A N 1
ATOM 1566 C CA . TYR A 1 195 ? 15.096 1.881 -21.637 1.00 80.12 195 TYR A CA 1
ATOM 1567 C C . TYR A 1 195 ? 13.944 2.862 -21.369 1.00 80.12 195 TYR A C 1
ATOM 1569 O O . TYR A 1 195 ? 13.394 2.908 -20.264 1.00 80.12 195 TYR A O 1
ATOM 1577 N N . LEU A 1 196 ? 13.517 3.617 -22.386 1.00 78.81 196 LEU A N 1
ATOM 1578 C CA . LEU A 1 196 ? 12.334 4.473 -22.306 1.00 78.81 196 LEU A CA 1
ATOM 1579 C C . LEU A 1 196 ? 11.053 3.675 -22.100 1.00 78.81 196 LEU A C 1
ATOM 1581 O O . LEU A 1 196 ? 10.200 4.072 -21.301 1.00 78.81 196 LEU A O 1
ATOM 1585 N N . ALA A 1 197 ? 10.893 2.576 -22.836 1.00 74.56 197 ALA A N 1
ATOM 1586 C CA . ALA A 1 197 ? 9.746 1.700 -22.690 1.00 74.56 197 ALA A CA 1
ATOM 1587 C C . ALA A 1 197 ? 9.695 1.145 -21.260 1.00 74.56 197 ALA A C 1
ATOM 1589 O O . ALA A 1 197 ? 8.633 1.193 -20.632 1.00 74.56 197 ALA A O 1
ATOM 1590 N N . PHE A 1 198 ? 10.828 0.698 -20.718 1.00 74.19 198 PHE A N 1
ATOM 1591 C CA . PHE A 1 198 ? 10.956 0.272 -19.327 1.00 74.19 198 PHE A CA 1
ATOM 1592 C C . PHE A 1 198 ? 10.541 1.387 -18.351 1.00 74.19 198 PHE A C 1
ATOM 1594 O O . PHE A 1 198 ? 9.610 1.199 -17.568 1.00 74.19 198 PHE A O 1
ATOM 1601 N N . ALA A 1 199 ? 11.127 2.583 -18.472 1.00 74.00 199 ALA A N 1
ATOM 1602 C CA . ALA A 1 199 ? 10.841 3.718 -17.589 1.00 74.00 199 ALA A CA 1
ATOM 1603 C C . ALA A 1 199 ? 9.376 4.200 -17.647 1.00 74.00 199 ALA A C 1
ATOM 1605 O O . ALA A 1 199 ? 8.838 4.680 -16.647 1.00 74.00 199 ALA A O 1
ATOM 1606 N N . ARG A 1 200 ? 8.712 4.080 -18.806 1.00 69.31 200 ARG A N 1
ATOM 1607 C CA . ARG A 1 200 ? 7.281 4.399 -18.975 1.00 69.31 200 ARG A CA 1
ATOM 1608 C C . ARG A 1 200 ? 6.357 3.275 -18.504 1.00 69.31 200 ARG A C 1
ATOM 1610 O O . ARG A 1 200 ? 5.251 3.557 -18.060 1.00 69.31 200 ARG A O 1
ATOM 1617 N N . GLY A 1 201 ? 6.785 2.014 -18.596 1.00 62.22 201 GLY A N 1
ATOM 1618 C CA . GLY A 1 201 ? 5.975 0.841 -18.243 1.00 62.22 201 GLY A CA 1
ATOM 1619 C C . GLY A 1 201 ? 5.589 0.759 -16.762 1.00 62.22 201 GLY A C 1
ATOM 1620 O O . GLY A 1 201 ? 4.582 0.136 -16.427 1.00 62.22 201 GLY A O 1
ATOM 1621 N N . GLU A 1 202 ? 6.331 1.438 -15.884 1.00 58.69 202 GLU A N 1
ATOM 1622 C CA . GLU A 1 202 ? 5.991 1.556 -14.462 1.00 58.69 202 GLU A CA 1
ATOM 1623 C C . GLU A 1 202 ? 4.816 2.520 -14.198 1.00 58.69 202 GLU A C 1
ATOM 1625 O O . GLU A 1 202 ? 4.059 2.325 -13.241 1.00 58.69 202 GLU A O 1
ATOM 1630 N N . ALA A 1 203 ? 4.597 3.516 -15.062 1.00 56.31 203 ALA A N 1
ATOM 1631 C CA . ALA A 1 203 ? 3.682 4.627 -14.812 1.00 56.31 203 ALA A CA 1
ATOM 1632 C C . ALA A 1 203 ? 2.436 4.568 -15.718 1.00 56.31 203 ALA A C 1
ATOM 1634 O O . ALA A 1 203 ? 2.425 5.112 -16.817 1.00 56.31 203 ALA A O 1
ATOM 1635 N N . GLY A 1 204 ? 1.357 3.934 -15.243 1.00 61.69 204 GLY A N 1
ATOM 1636 C CA . GLY A 1 204 ? 0.002 4.197 -15.760 1.00 61.69 204 GLY A CA 1
ATOM 1637 C C . GLY A 1 204 ? -0.792 3.008 -16.301 1.00 61.69 204 GLY A C 1
ATOM 1638 O O . GLY A 1 204 ? -1.985 3.158 -16.549 1.00 61.69 204 GLY A O 1
ATOM 1639 N N . GLU A 1 205 ? -0.192 1.828 -16.448 1.00 72.62 205 GLU A N 1
ATOM 1640 C CA . GLU A 1 205 ? -0.948 0.631 -16.825 1.00 72.62 205 GLU A CA 1
ATOM 1641 C C . GLU A 1 205 ? -1.624 0.006 -15.597 1.00 72.62 205 GLU A C 1
ATOM 1643 O O . GLU A 1 205 ? -0.958 -0.420 -14.651 1.00 72.62 205 GLU A O 1
ATOM 1648 N N . THR A 1 206 ? -2.956 -0.044 -15.598 1.00 72.00 206 THR A N 1
ATOM 1649 C CA . THR A 1 206 ? -3.727 -0.704 -14.540 1.00 72.00 206 THR A CA 1
ATOM 1650 C C . THR A 1 206 ? -3.657 -2.222 -14.679 1.00 72.00 206 THR A C 1
ATOM 1652 O O . THR A 1 206 ? -3.855 -2.732 -15.784 1.00 72.00 206 THR A O 1
ATOM 1655 N N . PRO A 1 207 ? -3.431 -2.959 -13.575 1.00 81.19 207 PRO A N 1
ATOM 1656 C CA . PRO A 1 207 ? -3.566 -4.407 -13.575 1.00 81.19 207 PRO A CA 1
ATOM 1657 C C . PRO A 1 207 ? -4.971 -4.824 -14.018 1.00 81.19 207 PRO A C 1
ATOM 1659 O O . PRO A 1 207 ? -5.959 -4.279 -13.526 1.00 81.19 207 PRO A O 1
ATOM 1662 N N . GLN A 1 208 ? -5.050 -5.795 -14.921 1.00 83.19 208 GLN A N 1
ATOM 1663 C CA . GLN A 1 208 ? -6.296 -6.405 -15.375 1.00 83.19 208 GLN A CA 1
ATOM 1664 C C . GLN A 1 208 ? -6.124 -7.918 -15.498 1.00 83.19 208 GLN A C 1
ATOM 1666 O O . GLN A 1 208 ? -5.018 -8.418 -15.717 1.00 83.19 208 GLN A O 1
ATOM 1671 N N . GLU A 1 209 ? -7.223 -8.646 -15.334 1.00 89.50 209 GLU A N 1
ATOM 1672 C CA . GLU A 1 209 ? -7.243 -10.090 -15.525 1.00 89.50 209 GLU A CA 1
ATOM 1673 C C . GLU A 1 209 ? -7.167 -10.422 -17.018 1.00 89.50 209 GLU A C 1
ATOM 1675 O O . GLU A 1 209 ? -8.033 -10.019 -17.797 1.00 89.50 209 GLU A O 1
ATOM 1680 N N . ILE A 1 210 ? -6.115 -11.135 -17.425 1.00 87.69 210 ILE A N 1
ATOM 1681 C CA . ILE A 1 210 ? -5.907 -11.555 -18.817 1.00 87.69 210 ILE A CA 1
ATOM 1682 C C . ILE A 1 210 ? -5.489 -13.022 -18.900 1.00 87.69 210 ILE A C 1
ATOM 1684 O O . ILE A 1 210 ? -4.898 -13.564 -17.964 1.00 87.69 210 ILE A O 1
ATOM 1688 N N . SER A 1 211 ? -5.765 -13.640 -20.049 1.00 89.12 211 SER A N 1
ATOM 1689 C CA . SER A 1 211 ? -5.240 -14.954 -20.428 1.00 89.12 211 SER A CA 1
ATOM 1690 C C . SER A 1 211 ? -3.743 -14.842 -20.724 1.00 89.12 211 SER A C 1
ATOM 1692 O O . SER A 1 211 ? -3.328 -14.225 -21.707 1.00 89.12 211 SER A O 1
ATOM 1694 N N . LEU A 1 212 ? -2.916 -15.422 -19.855 1.00 89.38 212 LEU A N 1
ATOM 1695 C CA . LEU A 1 212 ? -1.468 -15.473 -20.053 1.00 89.38 212 LEU A CA 1
ATOM 1696 C C . LEU A 1 212 ? -1.091 -16.424 -21.193 1.00 89.38 212 LEU A C 1
ATOM 1698 O O . LEU A 1 212 ? -0.099 -16.183 -21.876 1.00 89.38 212 LEU A O 1
ATOM 1702 N N . GLY A 1 213 ? -1.887 -17.474 -21.420 1.00 88.81 213 GLY A N 1
ATOM 1703 C CA . GLY A 1 213 ? -1.641 -18.441 -22.491 1.00 88.81 213 GLY A CA 1
ATOM 1704 C C . GLY A 1 213 ? -1.612 -17.787 -23.874 1.00 88.81 213 GLY A C 1
ATOM 1705 O O . GLY A 1 213 ? -0.714 -18.069 -24.668 1.00 88.81 213 GLY A O 1
ATOM 1706 N N . ASP A 1 214 ? -2.526 -16.848 -24.131 1.00 86.00 214 ASP A N 1
ATOM 1707 C CA . ASP A 1 214 ? -2.600 -16.143 -25.417 1.00 86.00 214 ASP A CA 1
ATOM 1708 C C . ASP A 1 214 ? -1.399 -15.212 -25.628 1.00 86.00 214 ASP A C 1
ATOM 1710 O O . ASP A 1 214 ? -0.847 -15.136 -26.725 1.00 86.00 214 ASP A O 1
ATOM 1714 N N . LEU A 1 215 ? -0.943 -14.538 -24.565 1.00 86.00 215 LEU A N 1
ATOM 1715 C CA . LEU A 1 215 ? 0.239 -13.674 -24.618 1.00 86.00 21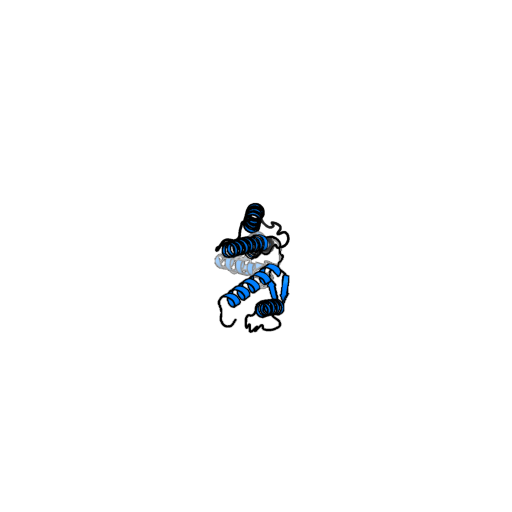5 LEU A CA 1
ATOM 1716 C C . LEU A 1 215 ? 1.530 -14.455 -24.874 1.00 86.00 215 LEU A C 1
ATOM 1718 O O . LEU A 1 215 ? 2.359 -14.012 -25.668 1.00 86.00 215 LEU A O 1
ATOM 1722 N N . ILE A 1 216 ? 1.701 -15.598 -24.207 1.00 88.75 216 ILE A N 1
ATOM 1723 C CA . ILE A 1 216 ? 2.878 -16.457 -24.382 1.00 88.75 216 ILE A CA 1
ATOM 1724 C C . ILE A 1 216 ? 2.891 -17.041 -25.801 1.00 88.75 216 ILE A C 1
ATOM 1726 O O . ILE A 1 216 ? 3.929 -17.024 -26.457 1.00 88.75 216 ILE A O 1
ATOM 1730 N N . THR A 1 217 ? 1.732 -17.480 -26.303 1.00 88.12 217 THR A N 1
ATOM 1731 C CA . THR A 1 217 ? 1.596 -17.990 -27.679 1.00 88.12 217 THR A CA 1
ATOM 1732 C C . THR A 1 217 ? 1.966 -16.918 -28.702 1.00 88.12 217 THR A C 1
ATOM 1734 O O . THR A 1 217 ? 2.790 -17.168 -29.578 1.00 88.12 217 THR A O 1
ATOM 1737 N N . ALA A 1 218 ? 1.447 -15.696 -28.538 1.00 85.81 218 ALA A N 1
ATOM 1738 C CA . ALA A 1 218 ? 1.766 -14.581 -29.426 1.00 85.81 218 ALA A CA 1
ATOM 1739 C C . ALA A 1 218 ? 3.268 -14.237 -29.436 1.00 85.81 218 ALA A C 1
ATOM 1741 O O . ALA A 1 218 ? 3.827 -13.970 -30.496 1.00 85.81 218 ALA A O 1
ATOM 1742 N N . ALA A 1 219 ? 3.932 -14.270 -28.277 1.00 84.81 219 ALA A N 1
ATOM 1743 C CA . ALA A 1 219 ? 5.370 -14.021 -28.195 1.00 84.81 219 ALA A CA 1
ATOM 1744 C C . ALA A 1 219 ? 6.207 -15.147 -28.831 1.00 84.81 219 ALA A C 1
ATOM 1746 O O . ALA A 1 219 ? 7.215 -14.868 -29.479 1.00 84.81 219 ALA A O 1
ATOM 1747 N N . GLY A 1 220 ? 5.779 -16.406 -28.695 1.00 86.19 220 GLY A N 1
ATOM 1748 C CA . GLY A 1 220 ? 6.408 -17.530 -29.390 1.00 86.19 220 GLY A CA 1
ATOM 1749 C C . GLY A 1 220 ? 6.276 -17.420 -30.910 1.00 86.19 220 GLY A C 1
ATOM 1750 O O . GLY A 1 220 ? 7.243 -17.650 -31.631 1.00 86.19 220 GLY A O 1
ATOM 1751 N N . ASP A 1 221 ? 5.116 -16.986 -31.406 1.00 85.75 221 ASP A N 1
ATOM 1752 C CA . ASP A 1 221 ? 4.907 -16.738 -32.837 1.00 85.75 221 ASP A CA 1
ATOM 1753 C C . ASP A 1 221 ? 5.756 -15.566 -33.362 1.00 85.75 221 ASP A C 1
ATOM 1755 O O . ASP A 1 221 ? 6.262 -15.625 -34.486 1.00 85.75 221 ASP A O 1
ATOM 1759 N N . ASP A 1 222 ? 5.960 -14.515 -32.560 1.00 83.88 222 ASP A N 1
ATOM 1760 C CA . ASP A 1 222 ? 6.894 -13.424 -32.875 1.00 83.88 222 ASP A CA 1
ATOM 1761 C C . ASP A 1 222 ? 8.334 -13.944 -33.027 1.00 83.88 222 ASP A C 1
ATOM 1763 O O . ASP A 1 222 ? 9.000 -13.635 -34.017 1.00 83.88 222 ASP A O 1
ATOM 1767 N N . ALA A 1 223 ? 8.793 -14.787 -32.101 1.00 81.81 223 ALA A N 1
ATOM 1768 C CA . ALA A 1 223 ? 10.136 -15.364 -32.140 1.00 81.81 223 ALA A CA 1
ATOM 1769 C C . ALA A 1 223 ? 10.327 -16.364 -33.301 1.00 81.81 223 ALA A C 1
ATOM 1771 O O . ALA A 1 223 ? 11.358 -16.329 -33.975 1.00 81.81 223 ALA A O 1
ATOM 1772 N N . ARG A 1 224 ? 9.308 -17.172 -33.634 1.00 85.50 224 ARG A N 1
ATOM 1773 C CA . ARG A 1 224 ? 9.326 -18.028 -34.840 1.00 85.50 224 ARG A CA 1
ATOM 1774 C C . ARG A 1 224 ? 9.456 -17.216 -36.123 1.00 85.50 224 ARG A C 1
ATOM 1776 O O . ARG A 1 224 ? 10.194 -17.599 -37.027 1.00 85.50 224 ARG A O 1
ATOM 1783 N N . ARG A 1 225 ? 8.770 -16.069 -36.212 1.00 82.88 225 ARG A N 1
ATOM 1784 C CA . ARG A 1 225 ? 8.889 -15.154 -37.363 1.00 82.88 225 ARG A CA 1
ATOM 1785 C C . ARG A 1 225 ? 10.276 -14.533 -37.490 1.00 82.88 225 ARG A C 1
ATOM 1787 O O . ARG A 1 225 ? 10.688 -14.231 -38.606 1.00 82.88 225 ARG A O 1
ATOM 1794 N N . ALA A 1 226 ? 10.986 -14.370 -36.378 1.00 77.62 226 ALA A N 1
ATOM 1795 C CA . ALA A 1 226 ? 12.379 -13.936 -36.363 1.00 77.62 226 ALA A CA 1
ATOM 1796 C C . ALA A 1 226 ? 13.373 -15.056 -36.746 1.00 77.62 226 ALA A C 1
ATOM 1798 O O . ALA A 1 226 ? 14.567 -14.790 -36.849 1.00 77.62 226 ALA A O 1
ATOM 1799 N N . GLY A 1 227 ? 12.890 -16.279 -37.004 1.00 76.94 227 GLY A N 1
ATOM 1800 C CA . GLY A 1 227 ? 13.693 -17.405 -37.484 1.00 76.94 227 GLY A CA 1
ATOM 1801 C C . GLY A 1 227 ? 14.166 -18.377 -36.400 1.00 76.94 227 GLY A C 1
ATOM 1802 O O . GLY A 1 227 ? 14.960 -19.258 -36.715 1.00 76.94 227 GLY A O 1
ATOM 1803 N N . ALA A 1 228 ? 13.694 -18.244 -35.157 1.00 80.06 228 ALA A N 1
ATOM 1804 C CA . ALA A 1 228 ? 14.026 -19.169 -34.073 1.00 80.06 228 ALA A CA 1
ATOM 1805 C C . ALA A 1 228 ? 13.096 -20.397 -34.047 1.00 80.06 228 ALA A C 1
ATOM 1807 O O . ALA A 1 228 ? 11.893 -20.286 -34.300 1.00 80.06 228 ALA A O 1
ATOM 1808 N N . GLU A 1 229 ? 13.632 -21.565 -33.688 1.00 82.44 229 GLU A N 1
ATOM 1809 C CA . GLU A 1 229 ? 12.818 -22.738 -33.352 1.00 82.44 229 GLU A CA 1
ATOM 1810 C C . GLU A 1 229 ? 12.319 -22.609 -31.910 1.00 82.44 229 GLU A C 1
ATOM 1812 O O . GLU A 1 229 ? 13.122 -22.614 -30.980 1.00 82.44 229 GLU A O 1
ATOM 1817 N N . VAL A 1 230 ? 10.998 -22.441 -31.748 1.00 84.94 230 VAL A N 1
ATOM 1818 C CA . VAL A 1 230 ? 10.359 -22.165 -30.451 1.00 84.94 230 VAL A CA 1
ATOM 1819 C C . VAL A 1 230 ? 9.232 -23.154 -30.150 1.00 84.94 230 VAL A C 1
ATOM 1821 O O . VAL A 1 230 ? 8.224 -23.194 -30.881 1.00 84.94 230 VAL A O 1
ATOM 1824 N N . GLU A 1 231 ? 9.338 -23.879 -29.035 1.00 87.62 231 GLU A N 1
ATOM 1825 C CA . GLU A 1 231 ? 8.247 -24.689 -28.475 1.00 87.62 231 GLU A CA 1
ATOM 1826 C C . GLU A 1 231 ? 7.486 -23.908 -27.390 1.00 87.62 231 GLU A C 1
ATO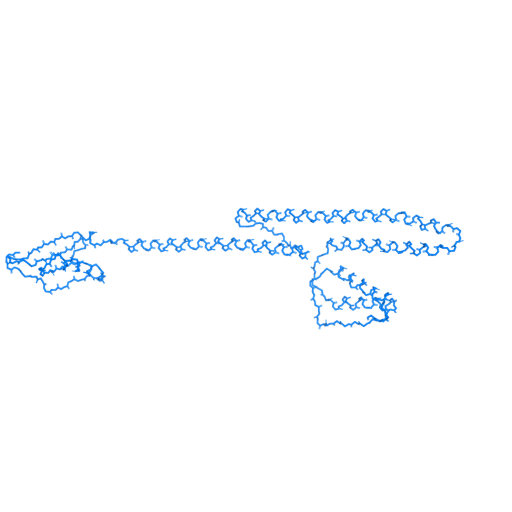M 1828 O O . GLU A 1 231 ? 8.053 -23.420 -26.418 1.00 87.62 231 GLU A O 1
ATOM 1833 N N . VAL A 1 232 ? 6.162 -23.790 -27.537 1.00 85.69 232 VAL A N 1
ATOM 1834 C CA . VAL A 1 232 ? 5.319 -23.091 -26.556 1.00 85.69 232 VAL A CA 1
ATOM 1835 C C . VAL A 1 232 ? 4.455 -24.097 -25.810 1.00 85.69 232 VAL A C 1
ATOM 1837 O O . VAL A 1 232 ? 3.547 -24.690 -26.392 1.00 85.69 232 VAL A O 1
ATOM 1840 N N . ILE A 1 233 ? 4.690 -24.233 -24.503 1.00 87.12 233 ILE A N 1
ATOM 1841 C CA . ILE A 1 233 ? 3.889 -25.071 -23.602 1.00 87.12 233 ILE A CA 1
ATOM 1842 C C . ILE A 1 233 ? 3.200 -24.165 -22.578 1.00 87.12 233 ILE A C 1
ATOM 1844 O O . ILE A 1 233 ? 3.818 -23.698 -21.623 1.00 87.12 233 ILE A O 1
ATOM 1848 N N . ALA A 1 234 ? 1.902 -23.919 -22.765 1.00 82.88 234 ALA A N 1
ATOM 1849 C CA . ALA A 1 234 ? 1.090 -23.120 -21.850 1.00 82.88 234 ALA A CA 1
ATOM 1850 C C . ALA A 1 234 ? -0.165 -23.904 -21.417 1.00 82.88 234 ALA A C 1
ATOM 1852 O O . ALA A 1 234 ? -0.978 -24.263 -22.273 1.00 82.88 234 ALA A O 1
ATOM 1853 N N . PRO A 1 235 ? -0.369 -24.167 -20.110 1.00 81.19 235 PRO A N 1
ATOM 1854 C CA . PRO A 1 235 ? -1.619 -24.739 -19.621 1.00 81.19 235 PRO A CA 1
ATOM 1855 C C . PRO A 1 235 ? -2.783 -23.777 -19.897 1.00 81.19 235 PRO A C 1
ATOM 1857 O O . PRO A 1 235 ? -2.644 -22.573 -19.686 1.00 81.19 235 PRO A O 1
ATOM 1860 N N . GLN A 1 236 ? -3.941 -24.291 -20.322 1.00 81.12 236 GLN A N 1
ATOM 1861 C CA . GLN A 1 236 ? -5.164 -23.494 -20.459 1.00 81.12 236 GLN A CA 1
ATOM 1862 C C . GLN A 1 236 ? -6.304 -24.058 -19.591 1.00 81.12 236 GLN A C 1
ATOM 1864 O O . GLN A 1 236 ? -6.500 -25.276 -19.585 1.00 81.12 236 GLN A O 1
ATOM 1869 N N . PRO A 1 237 ? -7.083 -23.206 -18.890 1.00 83.81 237 PRO A N 1
ATOM 1870 C CA . PRO A 1 237 ? -6.952 -21.746 -18.809 1.00 83.81 237 PRO A CA 1
ATOM 1871 C C . PRO A 1 237 ? -5.865 -21.305 -17.809 1.00 83.81 237 PRO A C 1
ATOM 1873 O O . PRO A 1 237 ? -5.767 -21.845 -16.710 1.00 83.81 237 PRO A O 1
ATOM 1876 N N . LEU A 1 238 ? -5.083 -20.284 -18.172 1.00 87.44 238 LEU A N 1
ATOM 1877 C CA . LEU A 1 238 ? -4.115 -19.626 -17.289 1.00 87.44 238 LEU A CA 1
ATOM 1878 C C . LEU A 1 238 ? -4.396 -18.122 -17.284 1.00 87.44 238 LEU A C 1
ATOM 1880 O O . LEU A 1 238 ? -4.054 -17.426 -18.240 1.00 87.44 238 LEU A O 1
ATOM 1884 N N . THR A 1 239 ? -5.028 -17.627 -16.221 1.00 89.81 239 THR A N 1
ATOM 1885 C CA . THR A 1 239 ? -5.355 -16.206 -16.049 1.00 89.81 239 THR A CA 1
ATOM 1886 C C . THR A 1 239 ? -4.623 -15.613 -14.853 1.00 89.81 239 THR A C 1
ATOM 1888 O O . THR A 1 239 ? -4.386 -16.285 -13.848 1.00 89.81 239 THR A O 1
ATOM 1891 N N . ALA A 1 240 ? -4.243 -14.341 -14.964 1.00 88.00 240 ALA A N 1
ATOM 1892 C CA . ALA A 1 240 ? -3.644 -13.599 -13.862 1.00 88.00 240 ALA A CA 1
ATOM 1893 C C . ALA A 1 240 ? -3.943 -12.102 -13.969 1.00 88.00 240 ALA A C 1
ATOM 1895 O O . ALA A 1 240 ? -4.121 -11.561 -15.062 1.00 88.00 240 ALA A O 1
ATOM 1896 N N . TRP A 1 241 ? -3.943 -11.432 -12.817 1.00 86.88 241 TRP A N 1
ATOM 1897 C CA . TRP A 1 241 ? -3.967 -9.976 -12.731 1.00 86.88 241 TRP A CA 1
ATOM 1898 C C . TRP A 1 241 ? -2.567 -9.431 -12.986 1.00 86.88 241 TRP A C 1
ATOM 1900 O O . TRP A 1 241 ? -1.701 -9.475 -12.112 1.00 86.88 241 TRP A O 1
ATOM 1910 N N . VAL A 1 242 ? -2.344 -8.917 -14.190 1.00 86.44 242 VAL A N 1
ATOM 1911 C CA . VAL A 1 242 ? -1.057 -8.344 -14.600 1.00 86.44 242 VAL A CA 1
ATOM 1912 C C . VAL A 1 242 ? -1.277 -7.045 -15.364 1.00 86.44 242 VAL A C 1
ATOM 1914 O O . VAL A 1 242 ? -2.403 -6.682 -15.689 1.00 86.44 242 VAL A O 1
ATOM 1917 N N . ARG A 1 243 ? -0.187 -6.332 -15.646 1.00 83.44 243 ARG A N 1
ATOM 1918 C CA . ARG A 1 243 ? -0.159 -5.171 -16.540 1.00 83.44 243 ARG A CA 1
ATOM 1919 C C . ARG A 1 243 ? 0.132 -5.667 -17.969 1.00 83.44 243 ARG A C 1
ATOM 1921 O O . ARG A 1 243 ? 1.271 -6.066 -18.214 1.00 83.44 243 ARG A O 1
ATOM 1928 N N . PRO A 1 244 ? -0.860 -5.740 -18.877 1.00 83.69 244 PRO A N 1
ATOM 1929 C CA . PRO A 1 244 ? -0.746 -6.474 -20.143 1.00 83.69 244 PRO A CA 1
ATOM 1930 C C . PRO A 1 244 ? 0.445 -6.095 -21.027 1.00 83.69 244 PRO A C 1
ATOM 1932 O O . PRO A 1 244 ? 1.161 -6.972 -21.498 1.00 83.69 244 PRO A O 1
ATOM 1935 N N . LEU A 1 245 ? 0.674 -4.806 -21.263 1.00 80.56 245 LEU A N 1
ATOM 1936 C CA . LEU A 1 245 ? 1.736 -4.278 -22.113 1.00 80.56 245 LEU A CA 1
ATOM 1937 C C . LEU A 1 245 ? 3.103 -4.465 -21.461 1.00 80.56 245 LEU A C 1
ATOM 1939 O O . LEU A 1 245 ? 4.069 -4.778 -22.155 1.00 80.56 245 LEU A O 1
ATOM 1943 N N . ALA A 1 246 ? 3.217 -4.247 -20.149 1.00 80.12 246 ALA A N 1
ATOM 1944 C CA . ALA A 1 246 ? 4.448 -4.523 -19.409 1.00 80.12 246 ALA A CA 1
ATOM 1945 C C . ALA A 1 246 ? 4.787 -6.022 -19.422 1.00 80.12 246 ALA A C 1
ATOM 1947 O O . ALA A 1 246 ? 5.925 -6.392 -19.703 1.00 80.12 246 ALA A O 1
ATOM 1948 N N . PHE A 1 247 ? 3.792 -6.882 -19.196 1.00 86.44 247 PHE A N 1
ATOM 1949 C CA . PHE A 1 247 ? 3.970 -8.331 -19.194 1.00 86.44 247 PHE A CA 1
ATOM 1950 C C . PHE A 1 247 ? 4.292 -8.864 -20.594 1.00 86.44 247 PHE A C 1
ATOM 1952 O O . PHE A 1 247 ? 5.244 -9.622 -20.746 1.00 86.44 247 PHE A O 1
ATOM 1959 N N . LYS A 1 248 ? 3.578 -8.404 -21.633 1.00 84.62 248 LYS A N 1
ATOM 1960 C CA . LYS A 1 248 ? 3.883 -8.736 -23.032 1.00 84.62 248 LYS A CA 1
ATOM 1961 C C . LYS A 1 248 ? 5.335 -8.403 -23.369 1.00 84.62 248 LYS A C 1
ATOM 1963 O O . LYS A 1 248 ? 6.031 -9.252 -23.905 1.00 84.62 248 LYS A O 1
ATOM 1968 N N . ARG A 1 249 ? 5.805 -7.204 -23.008 1.00 79.25 249 ARG A N 1
ATOM 1969 C CA . ARG A 1 249 ? 7.204 -6.797 -23.220 1.00 79.25 249 ARG A CA 1
ATOM 1970 C C . ARG A 1 249 ? 8.192 -7.689 -22.483 1.00 79.25 249 ARG A C 1
ATOM 1972 O O . ARG A 1 249 ? 9.178 -8.091 -23.080 1.00 79.25 249 ARG A O 1
ATOM 1979 N N . ALA A 1 250 ? 7.921 -8.033 -21.225 1.00 85.25 250 ALA A N 1
ATOM 1980 C CA . ALA A 1 250 ? 8.785 -8.939 -20.473 1.00 85.25 250 ALA A CA 1
ATOM 1981 C C . ALA A 1 250 ? 8.931 -10.297 -21.180 1.00 85.25 250 ALA A C 1
ATOM 1983 O O . ALA A 1 250 ? 10.047 -10.780 -21.346 1.00 85.25 250 ALA A O 1
ATOM 1984 N N . ILE A 1 251 ? 7.822 -10.876 -21.653 1.00 87.94 251 ILE A N 1
ATOM 1985 C CA . ILE A 1 251 ? 7.845 -12.144 -22.393 1.00 87.94 251 ILE A CA 1
ATOM 1986 C C . ILE A 1 251 ? 8.543 -11.984 -23.750 1.00 87.94 251 ILE A C 1
ATOM 1988 O O . ILE A 1 251 ? 9.377 -12.816 -24.091 1.00 87.94 251 ILE A O 1
ATOM 1992 N N . SER A 1 252 ? 8.267 -10.914 -24.501 1.00 83.06 252 SER A N 1
ATOM 1993 C CA . SER A 1 252 ? 8.931 -10.646 -25.784 1.00 83.06 252 SER A CA 1
ATOM 1994 C C . SER A 1 252 ? 10.443 -10.458 -25.633 1.00 83.06 252 SER A C 1
ATOM 1996 O O . SER A 1 252 ? 11.189 -11.000 -26.440 1.00 83.06 252 SER A O 1
ATOM 1998 N N . ASN A 1 253 ? 10.913 -9.768 -24.589 1.00 82.75 253 ASN A N 1
ATOM 1999 C CA . ASN A 1 253 ? 12.346 -9.594 -24.331 1.00 82.75 253 ASN A CA 1
ATOM 2000 C C . ASN A 1 253 ? 13.014 -10.913 -23.926 1.00 82.75 253 ASN A C 1
ATOM 2002 O O . ASN A 1 253 ? 14.129 -11.194 -24.358 1.00 82.75 253 ASN A O 1
ATOM 2006 N N . LEU A 1 254 ? 12.336 -11.750 -23.134 1.00 85.75 254 LEU A N 1
ATOM 2007 C CA . LEU A 1 254 ? 12.837 -13.085 -22.800 1.00 85.75 254 LEU A CA 1
ATOM 2008 C C . LEU A 1 254 ? 12.917 -13.983 -24.040 1.00 85.75 254 LEU A C 1
ATOM 2010 O O . LEU A 1 254 ? 13.946 -14.616 -24.256 1.00 85.75 254 LEU A O 1
ATOM 2014 N N . ALA A 1 255 ? 11.869 -13.999 -24.867 1.00 83.75 255 ALA A N 1
ATOM 2015 C CA . ALA A 1 255 ? 11.834 -14.768 -26.108 1.00 83.75 255 ALA A CA 1
ATOM 2016 C C . ALA A 1 255 ? 12.882 -14.273 -27.118 1.00 83.75 255 ALA A C 1
ATOM 2018 O O . ALA A 1 255 ? 13.570 -15.084 -27.731 1.00 83.75 255 ALA A O 1
ATOM 2019 N N . GLY A 1 256 ? 13.054 -12.954 -27.246 1.00 79.25 256 GLY A N 1
ATOM 2020 C CA . GLY A 1 256 ? 14.086 -12.341 -28.084 1.00 79.25 256 GLY A CA 1
ATOM 2021 C C . GLY A 1 256 ? 15.500 -12.699 -27.625 1.00 79.25 256 GLY A C 1
ATOM 2022 O O . GLY A 1 256 ? 16.314 -13.127 -28.438 1.00 79.25 256 GLY A O 1
ATOM 2023 N N . ASN A 1 257 ? 15.777 -12.618 -26.320 1.00 81.88 257 ASN A N 1
ATOM 2024 C CA . ASN A 1 257 ? 17.067 -13.034 -25.761 1.00 81.88 257 ASN A CA 1
ATOM 2025 C C . ASN A 1 257 ? 17.335 -14.526 -25.973 1.00 81.88 257 ASN A C 1
ATOM 2027 O O . ASN A 1 257 ? 18.453 -14.909 -26.309 1.00 81.88 257 ASN A O 1
ATOM 2031 N N . ALA A 1 258 ? 16.322 -15.369 -25.777 1.00 81.88 258 ALA A N 1
ATOM 2032 C CA . ALA A 1 258 ? 16.452 -16.799 -26.010 1.00 81.88 258 ALA A CA 1
ATOM 2033 C C . ALA A 1 258 ? 16.721 -17.094 -27.495 1.00 81.88 258 ALA A C 1
ATOM 2035 O O . ALA A 1 258 ? 17.618 -17.870 -27.795 1.00 81.88 258 ALA A O 1
ATOM 2036 N N . ALA A 1 259 ? 16.038 -16.414 -28.419 1.00 79.25 259 ALA A N 1
ATOM 2037 C CA . ALA A 1 259 ? 16.265 -16.550 -29.859 1.00 79.25 259 ALA A CA 1
ATOM 2038 C C . ALA A 1 259 ? 17.658 -16.070 -30.305 1.00 79.25 259 ALA A C 1
ATOM 2040 O O . ALA A 1 259 ? 18.244 -16.643 -31.218 1.00 79.25 259 ALA A O 1
ATOM 2041 N N . ALA A 1 260 ? 18.196 -15.024 -29.673 1.00 73.50 260 ALA A N 1
ATOM 2042 C CA . ALA A 1 260 ? 19.511 -14.479 -30.011 1.00 73.50 260 ALA A CA 1
ATOM 2043 C C . ALA A 1 260 ? 20.681 -15.338 -29.498 1.00 73.50 260 ALA A C 1
ATOM 2045 O O . ALA A 1 260 ? 21.774 -15.289 -30.065 1.00 73.50 260 ALA A O 1
ATOM 2046 N N . HIS A 1 261 ? 20.479 -16.094 -28.414 1.00 76.75 261 HIS A N 1
ATOM 2047 C CA . HIS A 1 261 ? 21.560 -16.787 -27.702 1.00 76.75 261 HIS A CA 1
ATOM 2048 C C . HIS A 1 261 ? 21.381 -18.306 -27.565 1.00 76.75 261 HIS A C 1
ATOM 2050 O O . HIS A 1 261 ? 22.331 -18.987 -27.181 1.00 76.75 261 HIS A O 1
ATOM 2056 N N . GLY A 1 262 ? 20.193 -18.842 -27.838 1.00 67.31 262 GLY A N 1
ATOM 2057 C CA . GLY A 1 262 ? 19.874 -20.265 -27.760 1.00 67.31 262 GLY A CA 1
ATOM 2058 C C . GLY A 1 262 ? 19.866 -20.931 -29.134 1.00 67.31 262 GLY A C 1
ATOM 2059 O O . GLY A 1 262 ? 19.428 -20.342 -30.116 1.00 67.31 262 GLY A O 1
ATOM 2060 N N . GLU A 1 263 ? 20.334 -22.180 -29.204 1.00 59.44 263 GLU A N 1
ATOM 2061 C CA . GLU A 1 263 ? 20.226 -23.003 -30.421 1.00 59.44 263 GLU A CA 1
ATOM 2062 C C . GLU A 1 263 ? 18.808 -23.571 -30.617 1.00 59.44 263 GLU A C 1
ATOM 2064 O O . GLU A 1 263 ? 18.436 -23.855 -31.750 1.00 59.44 263 GLU A O 1
ATOM 2069 N N . HIS A 1 264 ? 18.029 -23.730 -29.537 1.00 58.97 264 HIS A N 1
ATOM 2070 C CA . HIS A 1 264 ? 16.601 -24.096 -29.491 1.00 58.97 264 HIS A CA 1
ATOM 2071 C C . HIS A 1 264 ? 15.955 -23.365 -28.297 1.00 58.97 264 HIS A C 1
ATOM 2073 O O . HIS A 1 264 ? 16.599 -23.255 -27.246 1.00 58.97 264 HIS A O 1
ATOM 2079 N N . VAL A 1 265 ? 14.719 -22.872 -28.448 1.00 58.88 265 VAL A N 1
ATOM 2080 C CA . VAL A 1 265 ? 14.018 -22.023 -27.459 1.00 58.88 265 VAL A CA 1
ATOM 2081 C C . VAL A 1 265 ? 12.710 -22.640 -26.978 1.00 58.88 265 VAL A C 1
ATOM 2083 O O . VAL A 1 265 ? 11.927 -23.147 -27.811 1.00 58.88 265 VAL A O 1
#